Protein AF-A0A7X7LJF0-F1 (afdb_monomer_lite)

pLDDT: mean 85.36, std 15.43, range [38.62, 98.69]

Foldseek 3Di:
DVVVVVVVVVVVVVVVVVVVVVVVVVVVVVVVVVVVPPDDPPPDPDPPPPPPWDKDKDKFKFFLADPWWAFFPDDLATDIDPDPPDTWMKMKMWIWTGDDLPIAIAIEIETAHQFFDDCPPPVDPDGLLVLLLVVLCVVPVSHHSVRYHYDYPNDRGGHQADQDDFCCRSPVDHDPTCGNNNSSVSSSVRNNVTD

Radius of gyration: 30.66 Å; chains: 1; bounding box: 38×83×73 Å

Sequence (195 aa):
MFDKITNNLKVMKNYMKHLRTLFSVLLLILLFISLNNCSKKDNNVENSESEDSNFLLGWASADITPDKPVLIHGQLYARVSEGIMDPITATALAIESGMGSSSNKTIMISVDLCVIFDGKEDGAASNLRDNVRNILKESLPEIPSEHIFLNATHTHAAPLINNDINSLEAYGIDLDIMSPSECLEFVSSLITETA

Structure (mmCIF, N/CA/C/O backbone):
data_AF-A0A7X7LJF0-F1
#
_entry.id   AF-A0A7X7LJF0-F1
#
loop_
_atom_site.group_PDB
_atom_site.id
_atom_site.type_symbol
_atom_site.label_atom_id
_atom_site.label_alt_id
_atom_site.label_comp_id
_atom_site.label_asym_id
_atom_site.label_entity_id
_atom_site.label_seq_id
_atom_site.pdbx_PDB_ins_code
_atom_site.Cartn_x
_atom_site.Cartn_y
_atom_site.Cartn_z
_atom_site.occupancy
_atom_site.B_iso_or_equiv
_atom_site.auth_seq_id
_atom_site.auth_comp_id
_atom_site.auth_asym_id
_atom_site.auth_atom_id
_atom_site.pdbx_PDB_model_num
ATOM 1 N N . MET A 1 1 ? 16.141 67.998 47.824 1.00 58.75 1 MET A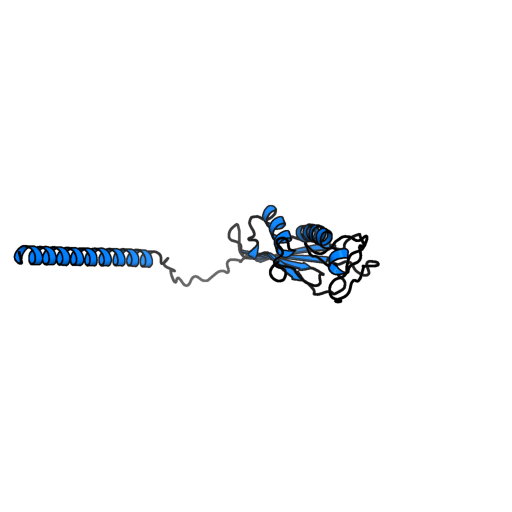 N 1
ATOM 2 C CA . MET A 1 1 ? 16.319 67.068 46.678 1.00 58.75 1 MET A CA 1
ATOM 3 C C . MET A 1 1 ? 16.423 65.612 47.141 1.00 58.75 1 MET A C 1
ATOM 5 O O . MET A 1 1 ? 15.729 64.775 46.579 1.00 58.75 1 MET A O 1
ATOM 9 N N . PHE A 1 2 ? 17.188 65.317 48.201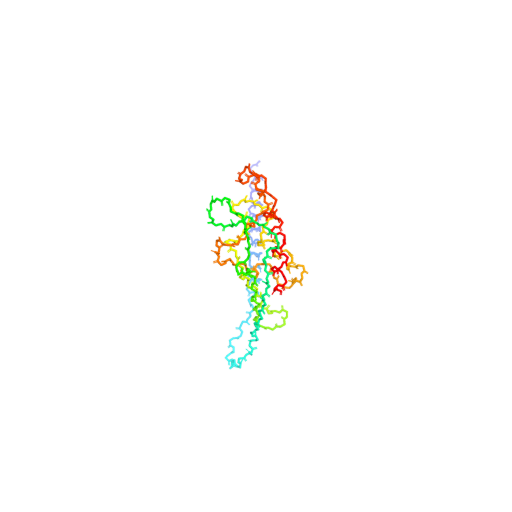 1.00 57.47 2 PHE A N 1
ATOM 10 C CA . PHE A 1 2 ? 17.341 63.967 48.768 1.00 57.47 2 PHE A CA 1
ATOM 11 C C . PHE A 1 2 ? 16.045 63.339 49.334 1.00 57.47 2 PHE A C 1
ATOM 13 O O . PHE A 1 2 ? 15.794 62.164 49.075 1.00 57.47 2 PHE A O 1
ATOM 20 N N . ASP A 1 3 ? 15.160 64.111 49.979 1.00 66.19 3 ASP A N 1
ATOM 21 C CA . ASP A 1 3 ? 13.922 63.574 50.592 1.00 66.19 3 ASP A CA 1
ATOM 22 C C . ASP A 1 3 ? 12.874 63.058 49.591 1.00 66.19 3 ASP A C 1
ATOM 24 O O . ASP A 1 3 ? 12.053 62.191 49.894 1.00 66.19 3 ASP A O 1
ATOM 28 N N . LYS A 1 4 ? 12.894 63.574 48.357 1.00 63.91 4 LYS A N 1
ATOM 29 C CA . LYS A 1 4 ? 11.972 63.134 47.299 1.00 63.91 4 LYS A CA 1
ATOM 30 C C . LYS A 1 4 ? 12.399 61.779 46.721 1.00 63.91 4 LYS A C 1
ATOM 32 O O . LYS A 1 4 ? 11.554 60.962 46.366 1.00 63.91 4 LYS A O 1
ATOM 37 N N . ILE A 1 5 ? 13.708 61.522 46.682 1.00 66.19 5 ILE A N 1
ATOM 38 C CA . ILE A 1 5 ? 14.292 60.263 46.202 1.00 66.19 5 ILE A CA 1
ATOM 39 C C . ILE A 1 5 ? 14.069 59.146 47.231 1.00 66.19 5 ILE A C 1
ATOM 41 O O . ILE A 1 5 ? 13.662 58.044 46.862 1.00 66.19 5 ILE A O 1
ATOM 45 N N . THR A 1 6 ? 14.251 59.428 48.524 1.00 68.62 6 THR A N 1
ATOM 46 C CA . THR A 1 6 ? 14.026 58.447 49.600 1.00 68.62 6 THR A CA 1
ATOM 47 C C . THR A 1 6 ? 12.557 58.039 49.726 1.00 68.62 6 THR A C 1
ATOM 49 O O . THR A 1 6 ? 12.273 56.850 49.890 1.00 68.62 6 THR A O 1
ATOM 52 N N . ASN A 1 7 ? 11.613 58.972 49.561 1.00 71.12 7 ASN A N 1
ATOM 53 C CA . ASN A 1 7 ? 10.183 58.649 49.538 1.00 71.12 7 ASN A CA 1
ATOM 54 C C . ASN A 1 7 ? 9.790 57.792 48.325 1.00 71.12 7 ASN A C 1
ATOM 56 O O . ASN A 1 7 ? 9.103 56.785 48.498 1.00 71.12 7 ASN A O 1
ATOM 60 N N . ASN A 1 8 ? 10.291 58.103 47.124 1.00 70.94 8 ASN A N 1
ATOM 61 C CA . ASN A 1 8 ? 10.035 57.287 45.931 1.00 70.94 8 ASN A CA 1
ATOM 62 C C . ASN A 1 8 ? 10.603 55.862 46.061 1.00 70.94 8 ASN A C 1
ATOM 64 O O . ASN A 1 8 ? 9.927 54.896 45.710 1.00 70.94 8 ASN A O 1
ATOM 68 N N . LEU A 1 9 ? 11.792 55.704 46.651 1.00 70.62 9 LEU A N 1
ATOM 69 C CA . LEU A 1 9 ? 12.377 54.387 46.937 1.00 70.62 9 LEU A CA 1
ATOM 70 C C . LEU A 1 9 ? 11.551 53.588 47.955 1.00 70.62 9 LEU A C 1
ATOM 72 O O . LEU A 1 9 ? 11.425 52.367 47.831 1.00 70.62 9 LEU A O 1
ATOM 76 N N . LYS A 1 10 ? 10.966 54.257 48.955 1.00 73.56 10 LYS A N 1
ATOM 77 C CA . LYS A 1 10 ? 10.109 53.618 49.963 1.00 73.56 10 LYS A CA 1
ATOM 78 C C . LYS A 1 10 ? 8.782 53.153 49.356 1.00 73.56 10 LYS A C 1
ATOM 80 O O . LYS A 1 10 ? 8.359 52.030 49.625 1.00 73.56 10 LYS A O 1
ATOM 85 N N . VAL A 1 11 ? 8.182 53.965 48.482 1.00 75.38 11 VAL A N 1
ATOM 86 C CA . VAL A 1 11 ? 6.965 53.617 47.729 1.00 75.38 11 VAL A CA 1
ATOM 87 C C . VAL A 1 11 ? 7.227 52.454 46.768 1.00 75.38 11 VAL A C 1
ATOM 89 O O . VAL A 1 11 ? 6.476 51.481 46.785 1.00 75.38 11 VAL A O 1
ATOM 92 N N . MET A 1 12 ? 8.332 52.478 46.012 1.00 74.00 12 MET A N 1
ATOM 93 C CA . MET A 1 12 ? 8.711 51.371 45.122 1.00 74.00 12 MET A CA 1
ATOM 94 C C . MET A 1 12 ? 8.969 50.069 45.887 1.00 74.00 12 MET A C 1
ATOM 96 O O . MET A 1 12 ? 8.512 49.010 45.462 1.00 74.00 12 MET A O 1
ATOM 100 N N . LYS A 1 13 ? 9.644 50.122 47.045 1.00 75.88 13 LYS A N 1
ATOM 101 C CA . LYS A 1 13 ? 9.830 48.938 47.903 1.00 75.88 13 LYS A CA 1
ATOM 102 C C . LYS A 1 13 ? 8.502 48.379 48.411 1.00 75.88 13 LYS A C 1
ATOM 104 O O . LYS A 1 13 ? 8.345 47.160 48.446 1.00 75.88 13 LYS A O 1
ATOM 109 N N . ASN A 1 14 ? 7.546 49.239 48.765 1.00 78.25 14 ASN A N 1
ATOM 110 C CA . ASN A 1 14 ? 6.215 48.796 49.178 1.00 78.25 14 ASN A CA 1
ATOM 111 C C . ASN A 1 14 ? 5.441 48.170 48.009 1.00 78.25 14 ASN A C 1
ATOM 113 O O . ASN A 1 14 ? 4.850 47.106 48.177 1.00 78.25 14 ASN A O 1
ATOM 117 N N . TYR A 1 15 ? 5.515 48.765 46.815 1.00 78.06 15 TYR A N 1
ATOM 118 C CA . TYR A 1 15 ? 4.903 48.215 45.604 1.00 78.06 15 TYR A CA 1
ATOM 119 C C . TYR A 1 15 ? 5.480 46.838 45.250 1.00 78.06 15 TYR A C 1
ATOM 121 O O . TYR A 1 15 ? 4.727 45.890 45.052 1.00 78.06 15 TYR A O 1
ATOM 129 N N . MET A 1 16 ? 6.807 46.678 45.282 1.00 78.75 16 MET A N 1
ATOM 130 C CA . MET A 1 16 ? 7.459 45.383 45.045 1.00 78.75 16 MET A CA 1
ATOM 131 C C . MET A 1 16 ? 7.108 44.341 46.116 1.00 78.75 16 MET A C 1
ATOM 133 O O . MET A 1 16 ? 6.977 43.159 45.802 1.00 78.75 16 MET A O 1
ATOM 137 N N . LYS A 1 17 ? 6.908 44.756 47.376 1.00 78.69 17 LYS A N 1
ATOM 138 C CA . LYS A 1 17 ? 6.446 43.861 48.447 1.00 78.69 17 LYS A CA 1
ATOM 139 C C . LYS A 1 17 ? 5.016 43.377 48.188 1.00 78.69 17 LYS A C 1
ATOM 141 O O . LYS A 1 17 ? 4.778 42.177 48.303 1.00 78.69 17 LYS A O 1
ATOM 146 N N . HIS A 1 18 ? 4.115 44.279 47.791 1.00 80.06 18 HIS A N 1
ATOM 147 C CA . HIS A 1 18 ? 2.735 43.944 47.431 1.00 80.06 18 HIS A CA 1
ATOM 148 C C . HIS A 1 18 ? 2.654 43.070 46.173 1.00 80.06 18 HIS A C 1
ATOM 150 O O . HIS A 1 18 ? 1.903 42.096 46.158 1.00 80.06 18 HIS A O 1
ATOM 156 N N . LEU A 1 19 ? 3.479 43.352 45.162 1.00 82.56 19 LEU A N 1
ATOM 157 C CA . LEU A 1 19 ? 3.570 42.560 43.937 1.00 82.56 19 LEU A CA 1
ATOM 158 C C . LEU A 1 19 ? 4.080 41.141 44.222 1.00 82.56 19 LEU A C 1
ATOM 160 O O . LEU A 1 19 ? 3.522 40.172 43.714 1.00 82.56 19 LEU A O 1
ATOM 164 N N . ARG A 1 20 ? 5.077 41.001 45.107 1.00 81.94 20 ARG A N 1
ATOM 165 C CA . ARG A 1 20 ? 5.577 39.690 45.539 1.00 81.94 20 ARG A CA 1
ATOM 166 C C . ARG A 1 20 ? 4.521 38.905 46.316 1.00 81.94 20 ARG A C 1
ATOM 168 O O . ARG A 1 20 ? 4.366 37.717 46.064 1.00 81.94 20 ARG A O 1
ATOM 175 N N . THR A 1 21 ? 3.768 39.549 47.213 1.00 82.88 21 THR A N 1
ATOM 176 C CA . THR A 1 21 ? 2.658 38.879 47.913 1.00 82.88 21 THR A CA 1
ATOM 177 C C . THR A 1 21 ? 1.527 38.482 46.967 1.00 82.88 21 THR A C 1
ATOM 179 O O . THR A 1 21 ? 0.996 37.387 47.113 1.00 82.88 21 THR A O 1
ATOM 182 N N . LEU A 1 22 ? 1.199 39.310 45.968 1.00 85.50 22 LEU A N 1
ATOM 183 C CA . LEU A 1 22 ? 0.176 38.993 44.969 1.00 85.50 22 LEU A CA 1
ATOM 184 C C . LEU A 1 22 ? 0.592 37.784 44.117 1.00 85.50 22 LEU A C 1
ATOM 186 O O . LEU A 1 22 ? -0.200 36.868 43.917 1.00 85.50 22 LEU A O 1
ATOM 190 N N . PHE A 1 23 ? 1.857 37.745 43.690 1.00 86.00 23 PHE A N 1
ATOM 191 C CA . PHE A 1 23 ? 2.414 36.622 42.938 1.00 86.00 23 PHE A CA 1
ATOM 192 C C . PHE A 1 23 ? 2.443 35.329 43.767 1.00 86.00 23 PHE A C 1
ATOM 194 O O . PHE A 1 23 ? 2.062 34.274 43.269 1.00 86.00 23 PHE A O 1
ATOM 201 N N . SER A 1 24 ? 2.819 35.401 45.051 1.00 83.00 24 SER A N 1
ATOM 202 C CA . SER A 1 24 ? 2.789 34.238 45.950 1.00 83.00 24 SER A CA 1
ATOM 203 C C . SER A 1 24 ? 1.374 33.696 46.180 1.00 83.00 24 SER A C 1
ATOM 205 O O . SER A 1 24 ? 1.199 32.482 46.224 1.00 83.00 24 SER A O 1
ATOM 207 N N . VAL A 1 25 ? 0.362 34.565 46.291 1.00 89.56 25 VAL A N 1
ATOM 208 C CA . VAL A 1 25 ? -1.044 34.141 46.423 1.00 89.56 25 VAL A CA 1
ATOM 209 C C . VAL A 1 25 ? -1.546 33.498 45.129 1.00 89.56 25 VAL A C 1
ATOM 211 O O . VAL A 1 25 ? -2.182 32.449 45.186 1.00 89.56 25 VAL A O 1
ATOM 214 N N . LEU A 1 26 ? -1.208 34.060 43.965 1.00 88.31 26 LEU A N 1
ATOM 215 C CA . LEU A 1 26 ? -1.580 33.488 42.669 1.00 88.31 26 LEU A CA 1
ATOM 216 C C . LEU A 1 26 ? -0.944 32.105 42.448 1.00 88.31 26 LEU A C 1
ATOM 218 O O . LEU A 1 26 ? -1.617 31.185 41.987 1.00 88.31 26 LEU A O 1
ATOM 222 N N . LEU A 1 27 ? 0.324 31.937 42.839 1.00 87.00 27 LEU A N 1
ATOM 223 C CA . LEU A 1 27 ? 1.026 30.654 42.767 1.00 87.00 27 LEU A CA 1
ATOM 224 C C . LEU A 1 27 ? 0.384 29.598 43.682 1.00 87.00 27 LEU A C 1
ATOM 226 O O . LEU A 1 27 ? 0.236 28.450 43.275 1.00 87.00 27 LEU A O 1
ATOM 230 N N . LEU A 1 28 ? -0.042 29.991 44.890 1.00 85.69 28 LEU A N 1
ATOM 231 C CA . LEU A 1 28 ? -0.772 29.121 45.818 1.00 85.69 28 LEU A CA 1
ATOM 232 C C . LEU A 1 28 ? -2.140 28.700 45.264 1.00 85.69 28 LEU A C 1
ATOM 234 O O . LEU A 1 28 ? -2.503 27.535 45.387 1.00 85.69 28 LEU A O 1
ATOM 238 N N . ILE A 1 29 ? -2.873 29.612 44.618 1.00 86.31 29 ILE A N 1
ATOM 239 C CA . ILE A 1 29 ? -4.164 29.305 43.981 1.00 86.31 29 ILE A CA 1
ATOM 240 C C . ILE A 1 29 ? -3.977 28.308 42.827 1.00 86.31 29 ILE A C 1
ATOM 242 O O . ILE A 1 29 ? -4.720 27.334 42.743 1.00 86.31 29 ILE A O 1
ATOM 246 N N . LEU A 1 30 ? -2.955 28.494 41.984 1.00 81.44 30 LEU A N 1
ATOM 247 C CA . LEU A 1 30 ? -2.631 27.558 40.899 1.00 81.44 30 LEU A CA 1
ATOM 248 C C . LEU A 1 30 ? -2.227 26.172 41.429 1.00 81.44 30 LEU A C 1
ATOM 250 O O . LEU A 1 30 ? -2.670 25.160 40.891 1.00 81.44 30 LEU A O 1
ATOM 254 N N . LEU A 1 31 ? -1.461 26.113 42.523 1.00 78.88 31 LEU A N 1
ATOM 255 C CA . LEU A 1 31 ? -1.122 24.860 43.211 1.00 78.88 31 LEU A CA 1
ATOM 256 C C . LEU A 1 31 ? -2.365 24.146 43.763 1.00 78.88 31 LEU A C 1
ATOM 258 O O . LEU A 1 31 ? -2.479 22.929 43.636 1.00 78.88 31 LEU A O 1
ATOM 262 N N . PHE A 1 32 ? -3.321 24.894 44.319 1.00 75.44 32 PHE A N 1
ATOM 263 C CA . PHE A 1 32 ? -4.598 24.344 44.781 1.00 75.44 32 PHE A CA 1
ATOM 264 C C . PHE A 1 32 ? -5.464 23.806 43.634 1.00 75.44 32 PHE A C 1
ATOM 266 O O . PHE A 1 32 ? -6.116 22.777 43.800 1.00 75.44 32 PHE A O 1
ATOM 273 N N . ILE A 1 33 ? -5.462 24.453 42.464 1.00 74.50 33 ILE A N 1
ATOM 274 C CA . ILE A 1 33 ? -6.180 23.959 41.277 1.00 74.50 33 ILE A CA 1
ATOM 275 C C . ILE A 1 33 ? -5.546 22.652 40.773 1.00 74.50 33 ILE A C 1
ATOM 277 O O . ILE A 1 33 ? -6.269 21.693 40.510 1.00 74.50 33 ILE A O 1
ATOM 281 N N . SER A 1 34 ? -4.212 22.562 40.729 1.00 65.06 34 SER A N 1
ATOM 282 C CA . SER A 1 34 ? -3.508 21.333 40.328 1.00 65.06 34 SER A CA 1
ATOM 283 C C . SER A 1 34 ? -3.716 20.164 41.297 1.00 65.06 34 SER A C 1
ATOM 285 O O . SER A 1 34 ? -3.752 19.017 40.863 1.00 65.06 34 SER A O 1
ATOM 287 N N . LEU A 1 35 ? -3.891 20.429 42.597 1.00 64.12 35 LEU A N 1
ATOM 288 C CA . LEU A 1 35 ? -4.177 19.387 43.592 1.00 64.12 35 LEU A CA 1
ATOM 289 C C . LEU A 1 35 ? -5.636 18.902 43.548 1.00 64.12 35 LEU A C 1
ATOM 291 O O . LEU A 1 35 ? -5.896 17.742 43.856 1.00 64.12 35 LEU A O 1
ATOM 295 N N . ASN A 1 36 ? -6.576 19.751 43.122 1.00 55.97 36 ASN A N 1
ATOM 296 C CA . ASN A 1 36 ? -7.992 19.387 42.990 1.00 55.97 36 ASN A CA 1
ATOM 297 C C . ASN A 1 36 ? -8.337 18.703 41.653 1.00 55.97 36 ASN A C 1
ATOM 299 O O . ASN A 1 36 ? -9.432 18.165 41.527 1.00 55.97 36 ASN A O 1
ATOM 303 N N . ASN A 1 37 ? -7.414 18.669 40.682 1.00 51.59 37 ASN A N 1
ATOM 304 C CA . ASN A 1 37 ? -7.563 17.901 39.436 1.00 51.59 37 ASN A CA 1
ATOM 305 C C . ASN A 1 37 ? -7.041 16.455 39.542 1.00 51.59 37 ASN A C 1
ATOM 307 O O . ASN A 1 37 ? -6.942 15.739 38.546 1.00 51.59 37 ASN A O 1
ATOM 311 N N . CYS A 1 38 ? -6.719 16.008 40.756 1.00 42.41 38 CYS A N 1
ATOM 312 C CA . CYS A 1 38 ? -6.419 14.615 41.034 1.00 42.41 38 CYS A CA 1
ATOM 313 C C . CYS A 1 38 ? -7.739 13.896 41.331 1.00 42.41 38 CYS A C 1
ATOM 315 O O . CYS A 1 38 ? -8.258 13.954 42.447 1.00 42.41 38 CYS A O 1
ATOM 317 N N . SER A 1 39 ? -8.308 13.256 40.306 1.00 48.53 39 SER A N 1
ATOM 318 C CA . SER A 1 39 ? -9.433 12.343 40.489 1.00 48.53 39 SER A CA 1
ATOM 319 C C . SER A 1 39 ? -9.041 11.291 41.524 1.00 48.53 39 SER A C 1
ATOM 321 O O . SER A 1 39 ? -8.028 10.599 41.394 1.00 48.53 39 SER A O 1
ATOM 323 N N . LYS A 1 40 ? -9.820 11.231 42.598 1.00 40.28 40 LYS A N 1
ATOM 324 C CA . LYS A 1 40 ? -9.657 10.293 43.699 1.00 40.28 40 LYS A CA 1
ATOM 325 C C . LYS A 1 40 ? -9.886 8.889 43.136 1.00 40.28 40 LYS A C 1
ATOM 327 O O . LYS A 1 40 ? -11.015 8.522 42.832 1.00 40.28 40 LYS A O 1
ATOM 332 N N . LYS A 1 41 ? -8.815 8.116 42.946 1.00 43.34 41 LYS A N 1
ATOM 333 C CA . LYS A 1 41 ? -8.933 6.680 42.685 1.00 43.34 41 LYS A CA 1
ATOM 334 C C . LYS A 1 41 ? -9.224 6.029 44.034 1.00 43.34 41 LYS A C 1
ATOM 336 O O . LYS A 1 41 ? -8.312 5.834 44.837 1.00 43.34 41 LYS A O 1
ATOM 341 N N . ASP A 1 42 ? -10.503 5.815 44.326 1.00 41.28 42 ASP A N 1
ATOM 342 C CA . ASP A 1 42 ? -10.916 5.057 45.501 1.00 41.28 42 ASP A CA 1
ATOM 343 C C . ASP A 1 42 ? -10.373 3.629 45.352 1.00 41.28 42 ASP A C 1
ATOM 345 O O . ASP A 1 42 ? -10.729 2.892 44.435 1.00 41.28 42 ASP A O 1
ATOM 349 N N . ASN A 1 43 ? -9.449 3.256 46.239 1.00 46.31 43 ASN A N 1
ATOM 350 C CA . ASN A 1 43 ? -8.952 1.891 46.363 1.00 46.31 43 ASN A CA 1
ATOM 351 C C . ASN A 1 43 ? -10.002 1.059 47.106 1.00 46.31 43 ASN A C 1
ATOM 353 O O . ASN A 1 43 ? -9.824 0.743 48.283 1.00 46.31 43 ASN A O 1
ATOM 357 N N . ASN A 1 44 ? -11.095 0.723 46.428 1.00 39.16 44 ASN A N 1
ATOM 358 C CA . ASN A 1 44 ? -11.926 -0.394 46.841 1.00 39.16 44 ASN A CA 1
ATOM 359 C C . ASN A 1 44 ? -11.420 -1.641 46.123 1.00 39.16 44 ASN A C 1
ATOM 361 O O . ASN A 1 44 ? -11.342 -1.691 44.898 1.00 39.16 44 ASN A O 1
ATOM 365 N N . VAL A 1 45 ? -11.035 -2.636 46.921 1.00 51.22 45 VAL A N 1
ATOM 366 C CA . VAL A 1 45 ? -10.842 -4.014 46.472 1.00 51.22 45 VAL A CA 1
ATOM 367 C C . VAL A 1 45 ? -12.226 -4.539 46.101 1.00 51.22 45 VAL A C 1
ATOM 369 O O . VAL A 1 45 ? -12.912 -5.156 46.910 1.00 51.22 45 VAL A O 1
ATOM 372 N N . GLU A 1 46 ? -12.669 -4.210 44.897 1.00 38.62 46 GLU A N 1
ATOM 373 C CA . GLU A 1 46 ? -13.754 -4.910 44.233 1.00 38.62 46 GLU A CA 1
ATOM 374 C C . GLU A 1 46 ? -13.128 -6.104 43.518 1.00 38.62 46 GLU A C 1
ATOM 376 O O . GLU A 1 46 ? -12.128 -5.975 42.808 1.00 38.62 46 GLU A O 1
ATOM 381 N N . ASN A 1 47 ? -13.684 -7.291 43.767 1.00 41.38 47 ASN A N 1
ATOM 382 C CA . ASN A 1 47 ? -13.483 -8.434 42.891 1.00 41.38 47 ASN A CA 1
ATOM 383 C C . ASN A 1 47 ? -13.788 -7.949 41.474 1.00 41.38 47 ASN A C 1
ATOM 385 O O . ASN A 1 47 ? -14.950 -7.700 41.161 1.00 41.38 47 ASN A O 1
ATOM 389 N N . SER A 1 48 ? -12.755 -7.784 40.648 1.00 41.12 48 SER A N 1
ATOM 390 C CA . SER A 1 48 ? -12.950 -7.591 39.219 1.00 41.12 48 SER A CA 1
ATOM 391 C C . SER A 1 48 ? -13.479 -8.912 38.685 1.00 41.12 48 SER A C 1
ATOM 393 O O . SER A 1 48 ? -12.730 -9.821 38.333 1.00 41.12 48 SER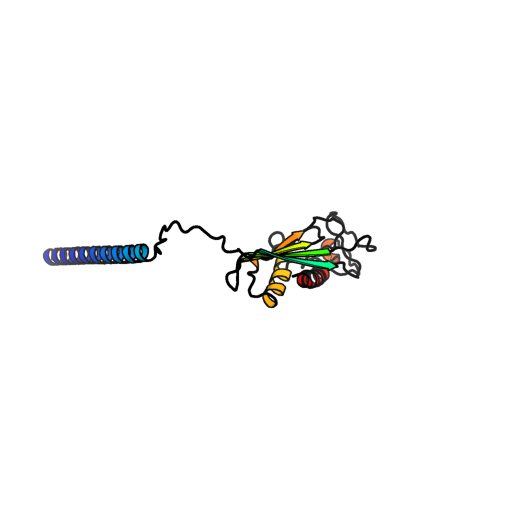 A O 1
ATOM 395 N N . GLU A 1 49 ? -14.805 -9.032 38.659 1.00 46.84 49 GLU A N 1
ATOM 396 C CA . GLU A 1 49 ? -15.441 -9.643 37.504 1.00 46.84 49 GLU A CA 1
ATOM 397 C C . GLU A 1 49 ? -14.738 -9.026 36.297 1.00 46.84 49 GLU A C 1
ATOM 399 O O . GLU A 1 49 ? -14.668 -7.801 36.171 1.00 46.84 49 GLU A O 1
ATOM 404 N N . SER A 1 50 ? -14.064 -9.861 35.513 1.00 47.50 50 SER A N 1
ATOM 405 C CA . SER A 1 50 ? -13.469 -9.427 34.264 1.00 47.50 50 SER A CA 1
ATOM 406 C C . SER A 1 50 ? -14.582 -8.753 33.476 1.00 47.50 50 SER A C 1
ATOM 408 O O . SER A 1 50 ? -15.483 -9.446 33.004 1.00 47.50 50 SER A O 1
ATOM 410 N N . GLU A 1 51 ? -14.557 -7.420 33.367 1.00 56.78 51 GLU A N 1
ATOM 411 C CA . GLU A 1 51 ? -15.207 -6.768 32.240 1.00 56.78 51 GLU A CA 1
ATOM 412 C C . GLU A 1 51 ? -14.687 -7.535 31.030 1.00 56.78 51 GLU A C 1
ATOM 414 O O . GLU A 1 51 ? -13.475 -7.553 30.800 1.00 56.78 51 GLU A O 1
ATOM 419 N N . ASP A 1 52 ? -15.569 -8.277 30.357 1.00 59.53 52 ASP A N 1
ATOM 420 C CA . ASP A 1 52 ? -15.258 -8.965 29.112 1.00 59.53 52 ASP A CA 1
ATOM 421 C C . ASP A 1 52 ? -14.792 -7.878 28.143 1.00 59.53 52 ASP A C 1
ATOM 423 O O . ASP A 1 52 ? -15.585 -7.198 27.489 1.00 59.53 52 ASP A O 1
ATOM 427 N N . SER A 1 53 ? -13.484 -7.618 28.132 1.00 68.19 53 SER A N 1
ATOM 428 C CA . SER A 1 53 ? -12.894 -6.635 27.251 1.00 68.19 53 SER A CA 1
ATOM 429 C C . SER A 1 53 ? -13.026 -7.224 25.860 1.00 68.19 53 SER A C 1
ATOM 431 O O . SER A 1 53 ? -12.275 -8.134 25.498 1.00 68.19 53 SER A O 1
ATOM 433 N N . ASN A 1 54 ? -14.015 -6.753 25.106 1.00 86.81 54 ASN A N 1
ATOM 434 C CA . ASN A 1 54 ? -14.201 -7.195 23.736 1.00 86.81 54 ASN A CA 1
ATOM 435 C C . ASN A 1 54 ? -12.892 -6.983 22.970 1.00 86.81 54 ASN A C 1
ATOM 437 O O . ASN A 1 54 ? -12.331 -5.885 22.941 1.00 86.81 54 ASN A O 1
ATOM 441 N N . PHE A 1 55 ? -12.396 -8.073 22.396 1.00 94.62 55 PHE A N 1
ATOM 442 C CA . PHE A 1 55 ? -11.238 -8.083 21.524 1.00 94.62 55 PHE A CA 1
ATOM 443 C C . PHE A 1 55 ? -11.682 -8.677 20.196 1.00 94.62 55 PHE A C 1
ATOM 445 O O . PHE A 1 55 ? -11.990 -9.868 20.111 1.00 94.62 55 PHE A O 1
ATOM 452 N N . LEU A 1 56 ? -11.788 -7.824 19.183 1.00 96.06 56 LEU A N 1
ATOM 453 C CA . LEU A 1 56 ? -12.272 -8.193 17.861 1.00 96.06 56 LEU A CA 1
ATOM 454 C C . LEU A 1 56 ? -11.113 -8.175 16.872 1.00 96.06 56 LEU A C 1
ATOM 456 O O . LEU A 1 56 ? -10.239 -7.307 16.920 1.00 96.06 56 LEU A O 1
ATOM 460 N N . LEU A 1 57 ? -11.134 -9.152 15.972 1.00 97.19 57 LEU A N 1
ATOM 461 C CA . LEU A 1 57 ? -10.176 -9.302 14.890 1.00 97.19 57 LEU A CA 1
ATOM 462 C C . LEU A 1 57 ? -10.943 -9.506 13.588 1.00 97.19 57 LEU A C 1
ATOM 464 O O . LEU A 1 57 ? -11.877 -10.308 13.535 1.00 97.19 57 LEU A O 1
ATOM 468 N N . GLY A 1 58 ? -10.515 -8.817 12.541 1.00 97.75 58 GLY A N 1
ATOM 469 C CA . GLY A 1 58 ? -10.974 -9.031 11.175 1.00 97.75 58 GLY A CA 1
ATOM 470 C C . GLY A 1 58 ? -9.788 -8.962 10.230 1.00 97.75 58 GLY A C 1
ATOM 471 O O . GLY A 1 58 ? -8.833 -8.236 10.492 1.00 97.75 58 GLY A O 1
ATOM 472 N N . TRP A 1 59 ? -9.821 -9.727 9.147 1.00 98.44 59 TRP A N 1
ATOM 473 C CA . TRP A 1 59 ? -8.805 -9.627 8.109 1.00 98.44 59 TRP A CA 1
ATOM 474 C C . TRP A 1 59 ? -9.430 -9.760 6.730 1.00 98.44 59 TRP A C 1
ATOM 476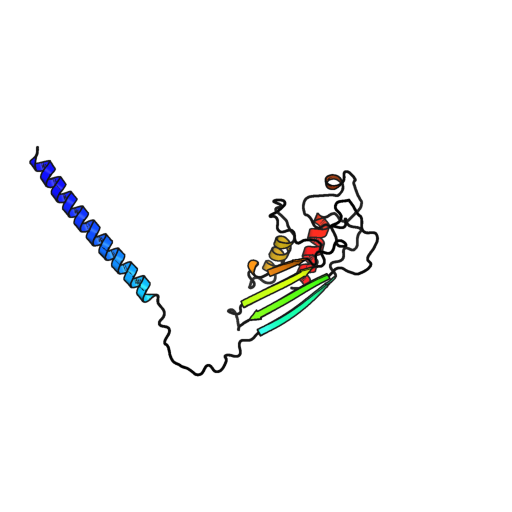 O O . TRP A 1 59 ? -10.442 -10.443 6.554 1.00 98.44 59 TRP A O 1
ATOM 486 N N . ALA A 1 60 ? -8.793 -9.124 5.759 1.00 98.38 60 ALA A N 1
ATOM 487 C CA . ALA A 1 60 ? -9.126 -9.237 4.352 1.00 98.38 60 ALA A CA 1
ATOM 488 C C . ALA A 1 60 ? -7.851 -9.117 3.518 1.00 98.38 60 ALA A C 1
ATOM 490 O O . ALA A 1 60 ? -6.842 -8.568 3.969 1.00 98.38 60 ALA A O 1
ATOM 491 N N . SER A 1 61 ? -7.907 -9.643 2.299 1.00 98.19 61 SER A N 1
ATOM 492 C CA . SER A 1 61 ? -6.799 -9.587 1.353 1.00 98.19 61 SER A CA 1
ATOM 493 C C . SER A 1 61 ? -7.302 -9.196 -0.031 1.00 98.19 61 SER A C 1
ATOM 495 O O . SER A 1 61 ? -8.409 -9.578 -0.411 1.00 98.19 61 SER A O 1
ATOM 497 N N . ALA A 1 62 ? -6.469 -8.482 -0.782 1.00 98.06 62 ALA A N 1
ATOM 498 C CA . ALA A 1 62 ? -6.705 -8.114 -2.173 1.00 98.06 62 ALA A CA 1
ATOM 499 C C . ALA A 1 62 ? -5.486 -8.469 -3.030 1.00 98.06 62 ALA A C 1
ATOM 501 O O . ALA A 1 62 ? -4.345 -8.411 -2.564 1.00 98.06 62 ALA A O 1
ATOM 502 N N . ASP A 1 63 ? -5.747 -8.829 -4.283 1.00 98.19 63 ASP A N 1
ATOM 503 C CA . ASP A 1 63 ? -4.726 -8.898 -5.324 1.00 98.19 63 ASP A CA 1
ATOM 504 C C . ASP A 1 63 ? -4.362 -7.466 -5.731 1.00 98.19 63 ASP A C 1
ATOM 506 O O . ASP A 1 63 ? -5.240 -6.684 -6.091 1.00 98.19 63 ASP A O 1
ATOM 510 N N . ILE A 1 64 ? -3.079 -7.118 -5.635 1.00 98.06 64 ILE A N 1
ATOM 511 C CA . ILE A 1 64 ? -2.549 -5.793 -5.983 1.00 98.06 64 ILE A CA 1
ATOM 512 C C . ILE A 1 64 ? -1.634 -5.850 -7.215 1.00 98.06 64 ILE A C 1
ATOM 514 O O . ILE A 1 64 ? -0.840 -4.936 -7.445 1.00 98.06 64 ILE A O 1
ATOM 518 N N . THR A 1 65 ? -1.705 -6.932 -7.995 1.00 97.88 65 THR A N 1
ATOM 519 C CA . THR A 1 65 ? -0.845 -7.164 -9.159 1.00 97.88 65 THR A CA 1
ATOM 520 C C . THR A 1 65 ? -1.233 -6.246 -10.320 1.00 97.88 65 THR A C 1
ATOM 522 O O . THR A 1 65 ? -2.370 -6.314 -10.791 1.00 97.88 65 THR A O 1
ATOM 525 N N . PRO A 1 66 ? -0.314 -5.407 -10.837 1.00 96.38 66 PRO A N 1
ATOM 526 C CA . PRO A 1 66 ? -0.589 -4.609 -12.027 1.00 96.38 66 PRO A CA 1
ATOM 527 C C . PRO A 1 66 ? -0.861 -5.476 -13.259 1.00 96.38 66 PRO A C 1
ATOM 529 O O . PRO A 1 66 ? -0.225 -6.510 -13.469 1.00 96.38 66 PRO A O 1
ATOM 532 N N . ASP A 1 67 ? -1.772 -5.014 -14.111 1.00 93.75 67 ASP A N 1
ATOM 533 C CA . ASP A 1 67 ? -2.194 -5.689 -15.344 1.00 93.75 67 ASP A CA 1
ATOM 534 C C . ASP A 1 67 ? -1.341 -5.322 -16.575 1.00 93.75 67 ASP A C 1
ATOM 536 O O . ASP A 1 67 ? -1.538 -5.860 -17.668 1.00 93.75 67 ASP A O 1
ATOM 540 N N . LYS A 1 68 ? -0.367 -4.424 -16.398 1.00 95.06 68 LYS A N 1
ATOM 541 C CA . LYS A 1 68 ? 0.588 -3.977 -17.418 1.00 95.06 68 LYS A CA 1
ATOM 542 C C . LYS A 1 68 ? 2.026 -4.298 -17.003 1.00 95.06 68 LYS A C 1
ATOM 544 O O . LYS A 1 68 ? 2.300 -4.460 -15.812 1.00 95.06 68 LYS A O 1
ATOM 549 N N . PRO A 1 69 ? 2.973 -4.342 -17.958 1.00 95.94 69 PRO A N 1
ATOM 550 C CA . PRO A 1 69 ? 4.391 -4.385 -17.634 1.00 95.94 69 PRO A CA 1
ATOM 551 C C . PRO A 1 69 ? 4.793 -3.225 -16.713 1.00 95.94 69 PRO A C 1
ATOM 553 O O . PRO A 1 69 ? 4.318 -2.103 -16.884 1.00 95.94 69 PRO A O 1
ATOM 556 N N . VAL A 1 70 ? 5.678 -3.497 -15.757 1.00 95.50 70 VAL A N 1
ATOM 557 C CA . VAL A 1 70 ? 6.182 -2.543 -14.755 1.00 95.50 70 VAL A CA 1
ATOM 558 C C . VAL A 1 70 ? 7.686 -2.699 -14.588 1.00 95.50 70 VAL A C 1
ATOM 560 O O . VAL A 1 70 ? 8.251 -3.746 -14.906 1.00 95.50 70 VAL A O 1
ATOM 563 N N . LEU A 1 71 ? 8.343 -1.689 -14.023 1.00 94.38 71 LEU A N 1
ATOM 564 C CA . LEU A 1 71 ? 9.688 -1.865 -13.476 1.00 94.38 71 LEU A CA 1
ATOM 565 C C . LEU A 1 71 ? 9.620 -2.702 -12.199 1.00 94.38 71 LEU A C 1
ATOM 567 O O . LEU A 1 71 ? 8.785 -2.441 -11.344 1.00 94.38 71 LEU A O 1
ATOM 571 N N . ILE A 1 72 ? 10.510 -3.677 -12.049 1.00 94.75 72 ILE A N 1
ATOM 572 C CA . ILE A 1 72 ? 10.643 -4.495 -10.841 1.00 94.75 72 ILE A CA 1
ATOM 573 C C . ILE A 1 72 ? 11.643 -3.836 -9.887 1.00 94.75 72 ILE A C 1
ATOM 575 O O . ILE A 1 72 ? 12.745 -3.452 -10.289 1.00 94.75 72 ILE A O 1
ATOM 579 N N . HIS A 1 73 ? 11.285 -3.740 -8.607 1.00 92.56 73 HIS A N 1
ATOM 580 C CA . HIS A 1 73 ? 12.121 -3.117 -7.585 1.00 92.56 73 HIS A CA 1
ATOM 581 C C . HIS A 1 73 ? 12.998 -4.134 -6.835 1.00 92.56 73 HIS A C 1
ATOM 583 O O . HIS A 1 73 ? 12.585 -5.260 -6.579 1.00 92.56 73 HIS A O 1
ATOM 589 N N . GLY A 1 74 ? 14.210 -3.718 -6.446 1.00 88.44 74 GLY A N 1
ATOM 590 C CA . GLY A 1 74 ? 15.111 -4.474 -5.565 1.00 88.44 74 GLY A CA 1
ATOM 591 C C . GLY A 1 74 ? 16.417 -4.955 -6.210 1.00 88.44 74 GLY A C 1
ATOM 592 O O . GLY A 1 74 ? 17.315 -5.409 -5.506 1.00 88.44 74 GLY A O 1
ATOM 593 N N . GLN A 1 75 ? 16.584 -4.852 -7.533 1.00 82.44 75 GLN A N 1
ATOM 594 C CA . GLN A 1 75 ? 17.753 -5.427 -8.224 1.00 82.44 75 GLN A CA 1
ATOM 595 C C . GLN A 1 75 ? 18.790 -4.415 -8.745 1.00 82.44 75 GLN A C 1
ATOM 597 O O . GLN A 1 75 ? 19.716 -4.819 -9.435 1.00 82.44 75 GLN A O 1
ATOM 602 N N . LEU A 1 76 ? 18.712 -3.131 -8.372 1.00 81.38 76 LEU A N 1
ATOM 603 C CA . LEU A 1 76 ? 19.672 -2.055 -8.719 1.00 81.38 76 LEU A CA 1
ATOM 604 C C . LEU A 1 76 ? 19.888 -1.772 -10.226 1.00 81.38 76 LEU A C 1
ATOM 606 O O . LEU A 1 76 ? 20.639 -0.862 -10.566 1.00 81.38 76 LEU A O 1
ATOM 610 N N . TYR A 1 77 ? 19.227 -2.496 -11.131 1.00 85.81 77 TYR A N 1
ATOM 611 C CA . TYR A 1 77 ? 19.180 -2.229 -12.571 1.00 85.81 77 TYR A CA 1
ATOM 612 C C . TYR A 1 77 ? 17.734 -2.284 -13.079 1.00 85.81 77 TYR A C 1
ATOM 614 O O . TYR A 1 77 ? 16.867 -2.873 -12.431 1.00 85.81 77 TYR A O 1
ATOM 622 N N . ALA A 1 78 ? 17.477 -1.671 -14.238 1.00 87.50 78 ALA A N 1
ATOM 623 C CA . ALA A 1 78 ? 16.161 -1.692 -14.870 1.00 87.50 78 ALA A CA 1
ATOM 624 C C . ALA A 1 78 ? 15.767 -3.121 -15.251 1.00 87.50 78 ALA A C 1
ATOM 626 O O . ALA A 1 78 ? 16.457 -3.775 -16.036 1.00 87.50 78 ALA A O 1
ATOM 627 N N . ARG A 1 79 ? 14.634 -3.589 -14.736 1.00 91.81 79 ARG A N 1
ATOM 628 C CA . ARG A 1 79 ? 14.050 -4.873 -15.115 1.00 91.81 79 ARG A CA 1
ATOM 629 C C . ARG A 1 79 ? 12.562 -4.683 -15.325 1.00 91.81 79 ARG A C 1
ATOM 631 O O . ARG A 1 79 ? 11.876 -4.251 -14.409 1.00 91.81 79 ARG A O 1
ATOM 638 N N . VAL A 1 80 ? 12.083 -5.004 -16.519 1.00 94.56 80 VAL A N 1
ATOM 639 C CA . VAL A 1 80 ? 10.657 -4.952 -16.845 1.00 94.56 80 VAL A CA 1
ATOM 640 C C . VAL A 1 80 ? 10.030 -6.309 -16.530 1.00 94.56 80 VAL A C 1
ATOM 642 O O . VAL A 1 80 ? 10.666 -7.346 -16.737 1.00 94.56 80 VAL A O 1
ATOM 645 N N . SER A 1 81 ? 8.816 -6.319 -15.988 1.00 96.12 81 SER A N 1
ATOM 646 C CA . SER A 1 81 ? 8.059 -7.552 -15.787 1.00 96.12 81 SER A CA 1
ATOM 647 C C . SER A 1 81 ? 7.642 -8.166 -17.128 1.00 96.12 81 SER A C 1
ATOM 649 O O . SER A 1 81 ? 7.189 -7.480 -18.040 1.00 96.12 81 SER A O 1
ATOM 651 N N . GLU A 1 82 ? 7.798 -9.484 -17.244 1.00 95.75 82 GLU A N 1
ATOM 652 C CA . GLU A 1 82 ? 7.462 -10.249 -18.460 1.00 95.75 82 GLU A CA 1
ATOM 653 C C . GLU A 1 82 ? 6.195 -11.104 -18.283 1.00 95.75 82 GLU A C 1
ATOM 655 O O . GLU A 1 82 ? 5.726 -11.745 -19.220 1.00 95.75 82 GLU A O 1
ATOM 660 N N . GLY A 1 83 ? 5.640 -11.131 -17.070 1.00 94.94 83 GLY A N 1
ATOM 661 C CA . GLY A 1 83 ? 4.465 -11.911 -16.710 1.00 94.94 83 GLY A CA 1
ATOM 662 C C . GLY A 1 83 ? 4.320 -12.060 -15.199 1.00 94.94 83 GLY A C 1
ATOM 663 O O . GLY A 1 83 ? 5.137 -11.551 -14.429 1.00 94.94 83 GLY A O 1
ATOM 664 N N . ILE A 1 84 ? 3.276 -12.781 -14.794 1.00 96.50 84 ILE A N 1
ATOM 665 C CA . ILE A 1 84 ? 2.928 -13.044 -13.395 1.00 96.50 84 ILE A CA 1
ATOM 666 C C . ILE A 1 84 ? 3.147 -14.536 -13.138 1.00 96.50 84 ILE A C 1
ATOM 668 O O . ILE A 1 84 ? 2.501 -15.372 -13.768 1.00 96.50 84 ILE A O 1
ATOM 672 N N . MET A 1 85 ? 4.086 -14.865 -12.247 1.00 95.56 85 MET A N 1
ATOM 673 C CA . MET A 1 85 ? 4.260 -16.238 -11.758 1.00 95.56 85 MET A CA 1
ATOM 674 C C . MET A 1 85 ? 3.294 -16.510 -10.604 1.00 95.56 85 MET A C 1
ATOM 676 O O . MET A 1 85 ? 2.532 -17.466 -10.666 1.00 95.56 85 MET A O 1
ATOM 680 N N . ASP A 1 86 ? 3.298 -15.616 -9.615 1.00 95.94 86 ASP A N 1
ATOM 681 C CA . ASP A 1 86 ? 2.370 -15.575 -8.490 1.00 95.94 86 ASP A CA 1
ATOM 682 C C . ASP A 1 86 ? 1.873 -14.126 -8.335 1.00 95.94 86 ASP A C 1
ATOM 684 O O . ASP A 1 86 ? 2.683 -13.203 -8.504 1.00 95.94 86 ASP A O 1
ATOM 688 N N . PRO A 1 87 ? 0.577 -13.899 -8.047 1.00 97.25 87 PRO A N 1
ATOM 689 C CA . PRO A 1 87 ? 0.072 -12.571 -7.724 1.00 97.25 87 PRO A CA 1
ATOM 690 C C . PRO A 1 87 ? 0.743 -11.998 -6.473 1.00 97.25 87 PRO A C 1
ATOM 692 O O . PRO A 1 87 ? 1.111 -12.736 -5.557 1.00 97.25 87 PRO A O 1
ATOM 695 N N . ILE A 1 88 ? 0.849 -10.676 -6.417 1.00 98.12 88 ILE A N 1
ATOM 696 C CA . ILE A 1 88 ? 1.228 -9.943 -5.209 1.00 98.12 88 ILE A CA 1
ATOM 697 C C . ILE A 1 88 ? -0.030 -9.481 -4.477 1.00 98.12 88 ILE A C 1
ATOM 699 O O . ILE A 1 88 ? -1.017 -9.089 -5.099 1.00 98.12 88 ILE A O 1
ATOM 703 N N . THR A 1 89 ? -0.008 -9.527 -3.147 1.00 98.50 89 THR A N 1
ATOM 704 C CA . THR A 1 89 ? -1.191 -9.261 -2.326 1.00 98.50 89 THR A CA 1
ATOM 705 C C . THR A 1 89 ? -0.983 -8.129 -1.329 1.00 98.50 89 THR A C 1
ATOM 707 O O . THR A 1 89 ? 0.132 -7.826 -0.899 1.00 98.50 89 THR A O 1
ATOM 710 N N . ALA A 1 90 ? -2.094 -7.509 -0.942 1.00 98.69 90 ALA A N 1
ATOM 711 C CA . ALA A 1 90 ? -2.217 -6.754 0.293 1.00 98.69 90 ALA A CA 1
ATOM 712 C C . ALA A 1 90 ? -3.091 -7.555 1.258 1.00 98.69 90 ALA A C 1
ATOM 714 O O . ALA A 1 90 ? -4.125 -8.078 0.854 1.00 98.69 90 ALA A O 1
ATOM 715 N N . THR A 1 91 ? -2.694 -7.659 2.522 1.00 98.62 91 THR A N 1
ATOM 716 C CA . THR A 1 91 ? -3.482 -8.293 3.584 1.00 98.62 91 THR A CA 1
ATOM 717 C C . THR A 1 91 ? -3.564 -7.358 4.778 1.00 98.62 91 THR A C 1
ATOM 719 O O . THR A 1 91 ? -2.540 -7.050 5.393 1.00 98.62 91 THR A O 1
ATOM 722 N N . ALA A 1 92 ? -4.775 -6.933 5.124 1.00 98.56 92 ALA A N 1
ATOM 723 C CA . ALA A 1 92 ? -5.041 -6.109 6.291 1.00 98.56 92 ALA A CA 1
ATOM 724 C C . ALA A 1 92 ? -5.561 -6.954 7.455 1.00 98.56 92 ALA A C 1
ATOM 726 O O . ALA A 1 92 ? -6.382 -7.853 7.282 1.00 98.56 92 ALA A O 1
ATOM 727 N N . LEU A 1 93 ? -5.093 -6.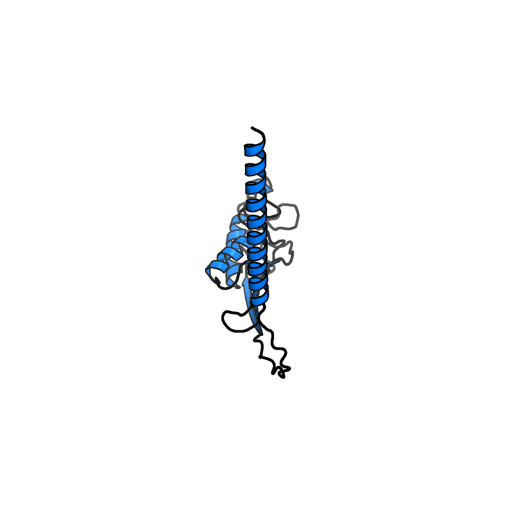627 8.655 1.00 98.62 93 LEU A N 1
ATOM 728 C CA . LEU A 1 93 ? -5.584 -7.116 9.934 1.00 98.62 93 LEU A CA 1
ATOM 729 C C . LEU A 1 93 ? -6.104 -5.919 10.732 1.00 98.62 93 LEU A C 1
ATOM 731 O O . LEU A 1 93 ? -5.323 -5.067 11.160 1.00 98.62 93 LEU A O 1
ATOM 735 N N . ALA A 1 94 ? -7.413 -5.878 10.947 1.00 98.00 94 ALA A N 1
ATOM 736 C CA . ALA A 1 94 ? -8.073 -4.939 11.835 1.00 98.00 94 ALA A CA 1
ATOM 737 C C . ALA A 1 94 ? -8.163 -5.534 13.245 1.00 98.00 94 ALA A C 1
ATOM 739 O O . ALA A 1 94 ? -8.575 -6.683 13.430 1.00 98.00 94 ALA A O 1
ATOM 740 N N . ILE A 1 95 ? -7.774 -4.738 14.237 1.00 97.56 95 ILE A N 1
ATOM 741 C CA . ILE A 1 95 ? -7.771 -5.101 15.653 1.00 97.56 95 ILE A CA 1
ATOM 742 C C . ILE A 1 95 ? -8.552 -4.034 16.412 1.00 97.56 95 ILE A C 1
ATOM 744 O O . ILE A 1 95 ? -8.205 -2.853 16.351 1.00 97.56 95 ILE A O 1
ATOM 748 N N . GLU A 1 96 ? -9.565 -4.453 17.164 1.00 96.50 96 GLU A N 1
ATOM 749 C CA . GLU A 1 96 ? -10.312 -3.589 18.074 1.00 96.50 96 GLU A CA 1
ATOM 750 C C . GLU A 1 96 ? -10.249 -4.141 19.500 1.00 96.50 96 GLU A C 1
ATOM 752 O O . GLU A 1 96 ? -10.474 -5.327 19.738 1.00 96.50 96 GLU A O 1
ATOM 757 N N . SER A 1 97 ? -9.943 -3.269 20.460 1.00 95.56 97 SER A N 1
ATOM 758 C CA . SER A 1 97 ? -9.908 -3.595 21.884 1.00 95.56 97 SER A CA 1
ATOM 759 C C . SER A 1 97 ? -10.742 -2.599 22.686 1.00 95.56 97 SER A C 1
ATOM 761 O O . SER A 1 97 ? -10.515 -1.387 22.625 1.00 95.56 97 SER A O 1
ATOM 763 N N . GLY A 1 98 ? -11.691 -3.114 23.464 1.00 92.25 98 GLY A N 1
ATOM 764 C CA . GLY A 1 98 ? -12.639 -2.332 24.253 1.00 92.25 98 GLY A CA 1
ATOM 765 C C . GLY A 1 98 ? -14.036 -2.323 23.634 1.00 92.25 98 GLY A C 1
ATOM 766 O O . GLY A 1 98 ? -14.386 -3.191 22.841 1.00 92.25 98 GLY A O 1
ATOM 767 N N . MET A 1 99 ? -14.863 -1.355 24.029 1.00 87.56 99 MET A N 1
ATOM 768 C CA . MET A 1 99 ? -16.260 -1.270 23.595 1.00 87.56 99 MET A CA 1
ATOM 769 C C . MET A 1 99 ? -16.640 0.146 23.165 1.00 87.56 99 MET A C 1
ATOM 771 O O . MET A 1 99 ? -16.184 1.140 23.737 1.00 87.56 99 MET A O 1
ATOM 775 N N . GLY A 1 100 ? -17.545 0.218 22.187 1.00 85.12 100 GLY A N 1
ATOM 776 C CA . GLY A 1 100 ? -18.177 1.455 21.741 1.00 85.12 100 GLY A CA 1
ATOM 777 C C . GLY A 1 100 ? -17.195 2.451 21.123 1.00 85.12 100 GLY A C 1
ATOM 778 O O . GLY A 1 100 ? -16.164 2.089 20.570 1.00 85.12 100 GLY A O 1
ATOM 779 N N . SER A 1 101 ? -17.508 3.740 21.229 1.00 86.38 101 SER A N 1
ATOM 780 C CA . SER A 1 101 ? -16.690 4.811 20.644 1.00 86.38 101 SER A CA 1
ATOM 781 C C . SER A 1 101 ? -15.324 4.998 21.316 1.00 86.38 101 SER A C 1
ATOM 783 O O . SER A 1 101 ? -14.479 5.699 20.773 1.00 86.38 101 SER A O 1
ATOM 785 N N . SER A 1 102 ? -15.108 4.412 22.498 1.00 88.00 102 SER A N 1
ATOM 786 C CA . SER A 1 102 ? -13.840 4.462 23.240 1.00 88.00 102 SER A CA 1
ATOM 787 C C . SER A 1 102 ? -12.904 3.286 22.952 1.00 88.00 102 SER A C 1
ATOM 789 O O . SER A 1 102 ? -11.832 3.208 23.548 1.00 88.00 102 SER A O 1
ATOM 791 N N . SER A 1 103 ? -13.304 2.353 22.085 1.00 92.62 103 SER A N 1
ATOM 792 C CA . SER A 1 103 ? -12.459 1.232 21.672 1.00 92.62 103 SER A CA 1
ATOM 793 C C . SER A 1 103 ? -11.165 1.732 21.016 1.00 92.62 103 SER A C 1
ATOM 795 O O . SER A 1 103 ? -11.213 2.639 20.180 1.00 92.62 103 SER A O 1
ATOM 797 N N . ASN A 1 104 ? -10.040 1.082 21.289 1.00 94.88 104 ASN A N 1
ATOM 798 C CA . ASN A 1 104 ? -8.820 1.294 20.517 1.00 94.88 104 ASN A CA 1
ATOM 799 C C . ASN A 1 104 ? -8.888 0.463 19.237 1.00 94.88 104 ASN A C 1
ATOM 801 O O . ASN A 1 104 ? -9.100 -0.746 19.315 1.00 94.88 104 ASN A O 1
ATOM 805 N N . LYS A 1 105 ? -8.691 1.107 18.085 1.00 96.38 105 LYS A N 1
ATOM 806 C CA . LYS A 1 105 ? -8.683 0.469 16.765 1.00 96.38 105 LYS A CA 1
ATOM 807 C C . LYS A 1 105 ? -7.323 0.648 16.100 1.00 96.38 105 LYS A C 1
ATOM 809 O O . LYS A 1 105 ? -6.782 1.755 16.133 1.00 96.38 105 LYS A O 1
ATOM 814 N N . THR A 1 106 ? -6.818 -0.420 15.492 1.00 97.88 106 THR A N 1
ATOM 815 C CA . THR A 1 106 ? -5.555 -0.456 14.745 1.00 97.88 106 THR A CA 1
ATOM 816 C C . THR A 1 106 ? -5.726 -1.307 13.494 1.00 97.88 106 THR A C 1
ATOM 818 O O . THR A 1 106 ? -6.361 -2.358 13.547 1.00 97.88 106 THR A O 1
ATOM 821 N N . ILE A 1 107 ? -5.116 -0.881 12.388 1.00 98.38 107 ILE A N 1
ATOM 822 C CA . ILE A 1 107 ? -5.057 -1.645 11.140 1.00 98.38 107 ILE A CA 1
ATOM 823 C C . ILE A 1 107 ? -3.591 -1.901 10.803 1.00 98.38 107 ILE A C 1
ATOM 825 O O . ILE A 1 107 ? -2.782 -0.974 10.743 1.00 98.38 107 ILE A O 1
ATOM 829 N N . MET A 1 108 ? -3.238 -3.162 10.582 1.00 98.50 108 MET A N 1
ATOM 830 C CA . MET A 1 108 ? -1.915 -3.574 10.118 1.00 98.50 108 MET A CA 1
ATOM 831 C C . MET A 1 108 ? -2.038 -4.175 8.725 1.00 98.50 108 MET A C 1
ATOM 833 O O . MET A 1 108 ? -2.712 -5.181 8.553 1.00 98.50 108 MET A O 1
ATOM 837 N N . ILE A 1 109 ? -1.367 -3.584 7.744 1.00 98.62 109 ILE A N 1
ATOM 838 C CA . ILE A 1 109 ? -1.433 -3.983 6.341 1.00 98.62 109 ILE A CA 1
ATOM 839 C C . ILE A 1 109 ? -0.066 -4.516 5.924 1.00 98.62 109 ILE A C 1
ATOM 841 O O . ILE A 1 109 ? 0.921 -3.779 5.946 1.00 98.62 109 ILE A O 1
ATOM 845 N N . SER A 1 110 ? -0.000 -5.796 5.569 1.00 98.50 110 SER A N 1
ATOM 846 C CA . SER A 1 110 ? 1.158 -6.398 4.909 1.00 98.50 110 SER A CA 1
ATOM 847 C C . SER A 1 110 ? 0.971 -6.337 3.401 1.00 98.50 110 SER A C 1
ATOM 849 O O . SER A 1 110 ? -0.111 -6.655 2.915 1.00 98.50 110 SER A O 1
ATOM 851 N N . VAL A 1 111 ? 1.993 -5.907 2.669 1.00 98.50 111 VAL A N 1
ATOM 852 C CA . VAL A 1 111 ? 1.951 -5.802 1.208 1.00 98.50 111 VAL A CA 1
ATOM 853 C C . VAL A 1 111 ? 3.173 -6.457 0.582 1.00 98.50 111 VAL A C 1
ATOM 855 O O . VAL A 1 111 ? 4.305 -6.293 1.048 1.00 98.50 111 VAL A O 1
ATOM 858 N N . ASP A 1 112 ? 2.946 -7.175 -0.510 1.00 98.31 112 ASP A N 1
ATOM 859 C CA . ASP A 1 112 ? 3.991 -7.828 -1.290 1.00 98.31 112 ASP A CA 1
ATOM 860 C C . ASP A 1 112 ? 4.748 -6.826 -2.165 1.00 98.31 112 ASP A C 1
ATOM 862 O O . ASP A 1 112 ? 4.616 -6.786 -3.385 1.00 98.31 112 ASP A O 1
ATOM 866 N N . LEU A 1 113 ? 5.560 -5.995 -1.512 1.00 97.62 113 LEU A N 1
ATOM 867 C CA . LEU A 1 113 ? 6.417 -4.982 -2.121 1.00 97.62 113 LEU A CA 1
ATOM 868 C C . LEU A 1 113 ? 7.852 -5.090 -1.597 1.00 97.62 113 LEU A C 1
ATOM 870 O O . LEU A 1 113 ? 8.120 -5.742 -0.586 1.00 97.62 113 LEU A O 1
ATOM 874 N N . CYS A 1 114 ? 8.784 -4.407 -2.263 1.00 95.75 114 CYS A N 1
ATOM 875 C CA . CYS A 1 114 ? 10.165 -4.305 -1.791 1.00 95.75 114 CYS A CA 1
ATOM 876 C C . CYS A 1 114 ? 10.259 -3.406 -0.545 1.00 95.75 114 CYS A C 1
ATOM 878 O O . CYS A 1 114 ? 10.831 -3.787 0.469 1.00 95.75 114 CYS A O 1
ATOM 880 N N . VAL A 1 115 ? 9.664 -2.215 -0.573 1.00 94.12 115 VAL A N 1
ATOM 881 C CA . VAL A 1 115 ? 9.724 -1.246 0.534 1.00 94.12 115 VAL A CA 1
ATOM 882 C C . VAL A 1 115 ? 8.419 -0.461 0.625 1.00 94.12 115 VAL A C 1
ATOM 884 O O . VAL A 1 115 ? 7.677 -0.376 -0.353 1.00 94.12 115 VAL A O 1
ATOM 887 N N . ILE A 1 116 ? 8.154 0.138 1.788 1.00 94.75 116 ILE A N 1
ATOM 888 C CA . ILE A 1 116 ? 7.096 1.140 1.951 1.00 94.75 116 ILE A CA 1
ATOM 889 C C . ILE A 1 116 ? 7.742 2.518 1.891 1.00 94.75 116 ILE A C 1
ATOM 891 O O . ILE A 1 116 ? 8.404 2.927 2.844 1.00 94.75 116 ILE A O 1
ATOM 895 N N . PHE A 1 117 ? 7.530 3.239 0.793 1.00 91.81 117 PHE A N 1
ATOM 896 C CA . PHE A 1 117 ? 7.947 4.633 0.711 1.00 91.81 117 PHE A CA 1
ATOM 897 C C . PHE A 1 117 ? 7.075 5.497 1.616 1.00 91.81 117 PHE A C 1
ATOM 899 O O . PHE A 1 117 ? 5.843 5.401 1.604 1.00 91.81 117 PHE A O 1
ATOM 906 N N . ASP A 1 118 ? 7.739 6.333 2.407 1.00 89.12 118 ASP A N 1
ATOM 907 C CA . ASP A 1 118 ? 7.133 7.116 3.480 1.00 89.12 118 ASP A CA 1
ATOM 908 C C . ASP A 1 118 ? 7.487 8.617 3.403 1.00 89.12 118 ASP A C 1
ATOM 910 O O . ASP A 1 118 ? 7.193 9.377 4.333 1.00 89.12 118 ASP A O 1
ATOM 914 N N . GLY A 1 119 ? 8.137 9.013 2.299 1.00 83.81 119 GLY A N 1
ATOM 915 C CA . GLY A 1 119 ? 8.555 10.376 1.969 1.00 83.81 119 GLY A CA 1
ATOM 916 C C . GLY A 1 119 ? 9.803 10.875 2.704 1.00 83.81 119 GLY A C 1
ATOM 917 O O . GLY A 1 119 ? 10.241 11.998 2.456 1.00 83.81 119 GLY A O 1
ATOM 918 N N . LYS A 1 120 ? 10.395 10.102 3.630 1.00 83.25 120 LYS A N 1
ATOM 919 C CA . LYS A 1 120 ? 11.560 10.573 4.405 1.00 83.25 120 LYS A CA 1
ATOM 920 C C . LYS A 1 120 ? 12.890 10.434 3.678 1.00 83.25 120 LYS A C 1
ATOM 922 O O . LYS A 1 120 ? 13.814 11.181 3.992 1.00 83.25 120 LYS A O 1
ATOM 927 N N . GLU A 1 121 ? 13.004 9.467 2.776 1.00 71.50 121 GLU A N 1
ATOM 928 C CA . GLU A 1 121 ? 14.266 9.145 2.098 1.00 71.50 121 GLU A CA 1
ATOM 929 C C . GLU A 1 121 ? 14.507 10.029 0.870 1.00 71.50 121 GLU A C 1
ATOM 931 O O . GLU A 1 121 ? 15.632 10.458 0.624 1.00 71.50 121 GLU A O 1
ATOM 936 N N . ASP A 1 122 ? 13.442 10.341 0.137 1.00 68.50 122 ASP A N 1
ATOM 937 C CA . ASP A 1 122 ? 13.445 11.092 -1.119 1.00 68.50 122 ASP A CA 1
ATOM 938 C C . ASP A 1 122 ? 12.852 12.507 -0.982 1.00 68.50 122 ASP A C 1
ATOM 940 O O . ASP A 1 122 ? 12.998 13.327 -1.886 1.00 68.50 122 ASP A O 1
ATOM 944 N N . GLY A 1 123 ? 12.237 12.836 0.162 1.00 66.81 123 GLY A N 1
ATOM 945 C CA . GLY A 1 123 ? 11.580 14.130 0.388 1.00 66.81 123 GLY A CA 1
ATOM 946 C C . GLY A 1 123 ? 10.286 14.294 -0.414 1.00 66.81 123 GLY A C 1
ATOM 947 O O . GLY A 1 123 ? 9.794 15.413 -0.578 1.00 66.81 123 GLY A O 1
ATOM 948 N N . ALA A 1 124 ? 9.759 13.186 -0.924 1.00 72.81 124 ALA A N 1
ATOM 949 C CA . ALA A 1 124 ? 8.698 13.164 -1.901 1.00 72.81 124 ALA A CA 1
ATOM 950 C C . ALA A 1 124 ? 7.332 13.464 -1.255 1.00 72.81 124 ALA A C 1
ATOM 952 O O . ALA A 1 124 ? 6.952 12.878 -0.236 1.00 72.81 124 ALA A O 1
ATOM 953 N N . ALA A 1 125 ? 6.583 14.406 -1.842 1.00 70.31 125 ALA A N 1
ATOM 954 C CA . ALA A 1 125 ? 5.325 14.893 -1.268 1.00 70.31 125 ALA A CA 1
ATOM 955 C C . ALA A 1 125 ? 4.192 13.851 -1.326 1.00 70.31 125 ALA A C 1
ATOM 957 O O . ALA A 1 125 ? 3.324 13.841 -0.454 1.00 70.31 125 ALA A O 1
ATOM 958 N N . SER A 1 126 ? 4.205 12.976 -2.336 1.00 79.69 126 SER A N 1
ATOM 959 C CA . SER A 1 126 ? 3.326 11.805 -2.426 1.00 79.69 126 SER A CA 1
ATOM 960 C C . SER A 1 126 ? 4.132 10.531 -2.193 1.00 79.69 126 SER A C 1
ATOM 962 O O . SER A 1 126 ? 5.204 10.365 -2.767 1.00 79.69 126 SER A O 1
ATOM 964 N N . ASN A 1 127 ? 3.635 9.636 -1.345 1.00 92.38 127 ASN A N 1
ATOM 965 C CA . ASN A 1 127 ? 4.255 8.345 -1.060 1.00 92.38 127 ASN A CA 1
ATOM 966 C C . ASN A 1 127 ? 3.177 7.319 -0.699 1.00 92.38 127 ASN A C 1
ATOM 968 O O . ASN A 1 127 ? 2.053 7.685 -0.351 1.00 92.38 127 ASN A O 1
ATOM 972 N N . LEU A 1 128 ? 3.523 6.032 -0.772 1.00 95.06 128 LEU A N 1
ATOM 973 C CA . LEU A 1 128 ? 2.574 4.934 -0.577 1.00 95.06 128 LEU A CA 1
ATOM 974 C C . LEU A 1 128 ? 1.878 4.997 0.786 1.00 95.06 128 LEU A C 1
ATOM 976 O O . LEU A 1 128 ? 0.656 4.870 0.862 1.00 95.06 128 LEU A O 1
ATOM 980 N N . ARG A 1 129 ? 2.643 5.218 1.864 1.00 95.56 129 ARG A N 1
ATOM 981 C CA . ARG A 1 129 ? 2.090 5.264 3.224 1.00 95.56 129 ARG A CA 1
ATOM 982 C C . ARG A 1 129 ? 1.045 6.363 3.356 1.00 95.56 129 ARG A C 1
ATOM 984 O O . ARG A 1 129 ? -0.042 6.120 3.879 1.00 95.56 129 ARG A O 1
ATOM 991 N N . ASP A 1 130 ? 1.396 7.569 2.933 1.00 94.38 130 ASP A N 1
ATOM 992 C CA . ASP A 1 130 ? 0.549 8.734 3.140 1.00 94.38 130 ASP A CA 1
ATOM 993 C C . ASP A 1 130 ? -0.652 8.715 2.183 1.00 94.38 130 ASP A C 1
ATOM 995 O O . ASP A 1 130 ? -1.752 9.043 2.618 1.00 94.38 130 ASP A O 1
ATOM 999 N N . ASN A 1 131 ? -0.505 8.220 0.945 1.00 94.94 131 ASN A N 1
ATOM 1000 C CA . ASN A 1 131 ? -1.633 8.018 0.025 1.00 94.94 131 ASN A CA 1
ATOM 1001 C C . ASN A 1 131 ? -2.670 7.041 0.599 1.00 94.94 131 ASN A C 1
ATOM 1003 O O . ASN A 1 131 ? -3.843 7.396 0.705 1.00 94.94 131 ASN A O 1
ATOM 1007 N N . VAL A 1 132 ? -2.245 5.850 1.039 1.00 96.94 132 VAL A N 1
ATOM 1008 C CA . VAL A 1 132 ? -3.149 4.855 1.647 1.00 96.94 132 VAL A CA 1
ATOM 1009 C C . VAL A 1 132 ? -3.838 5.427 2.887 1.00 96.94 132 VAL A C 1
ATOM 1011 O O . VAL A 1 132 ? -5.053 5.311 3.037 1.00 96.94 132 VAL A O 1
ATOM 1014 N N . ARG A 1 133 ? -3.088 6.102 3.767 1.00 97.00 133 ARG A N 1
ATOM 1015 C CA . ARG A 1 133 ? -3.651 6.729 4.974 1.00 97.00 133 ARG A CA 1
ATOM 1016 C C . ARG A 1 133 ? -4.640 7.847 4.667 1.00 97.00 133 ARG A C 1
ATOM 1018 O O . ARG A 1 133 ? -5.616 7.983 5.399 1.00 97.00 133 ARG A O 1
ATOM 1025 N N . ASN A 1 134 ? -4.389 8.646 3.632 1.00 95.25 134 ASN A N 1
ATOM 1026 C CA . ASN A 1 134 ? -5.286 9.725 3.231 1.00 95.25 134 ASN A CA 1
ATOM 1027 C C . ASN A 1 134 ? -6.613 9.166 2.713 1.00 95.25 134 ASN A C 1
ATOM 1029 O O . ASN A 1 134 ? -7.657 9.617 3.173 1.00 95.25 134 ASN A O 1
ATOM 1033 N N . ILE A 1 135 ? -6.569 8.144 1.851 1.00 95.62 135 ILE A N 1
ATOM 1034 C CA . ILE A 1 135 ? -7.772 7.474 1.337 1.00 95.62 135 ILE A CA 1
ATOM 1035 C C . ILE A 1 135 ? -8.565 6.843 2.493 1.00 95.62 135 ILE A C 1
ATOM 1037 O O . ILE A 1 135 ? -9.756 7.106 2.644 1.00 95.62 135 ILE A O 1
ATOM 1041 N N . LEU A 1 136 ? -7.906 6.078 3.372 1.00 96.75 136 LEU A N 1
ATOM 1042 C CA . LEU A 1 136 ? -8.587 5.414 4.491 1.00 96.75 136 LEU A CA 1
ATOM 1043 C C . LEU A 1 136 ? -9.143 6.385 5.531 1.00 96.75 136 LEU A C 1
ATOM 1045 O O . LEU A 1 136 ? -10.131 6.081 6.184 1.00 96.75 136 LEU A O 1
ATOM 1049 N N . LYS A 1 137 ? -8.555 7.570 5.693 1.00 95.88 137 LYS A N 1
ATOM 1050 C CA . LYS A 1 137 ? -9.098 8.589 6.597 1.00 95.88 137 LYS A CA 1
ATOM 1051 C C . LYS A 1 137 ? -10.453 9.126 6.123 1.00 95.88 137 LYS A C 1
ATOM 1053 O O . LYS A 1 137 ? -11.245 9.576 6.949 1.00 95.88 137 LYS A O 1
ATOM 1058 N N . GLU A 1 138 ? -10.710 9.110 4.817 1.00 94.06 138 GLU A N 1
ATOM 1059 C CA . GLU A 1 138 ? -11.999 9.521 4.258 1.00 94.06 138 GLU A CA 1
ATOM 1060 C C . GLU A 1 138 ? -13.088 8.469 4.514 1.00 94.06 138 GLU A C 1
ATOM 1062 O O . GLU A 1 138 ? -14.223 8.840 4.815 1.00 94.06 138 GLU A O 1
ATOM 1067 N N . SER A 1 139 ? -12.747 7.176 4.441 1.00 93.62 139 SER A N 1
ATOM 1068 C CA . SER A 1 139 ? -13.690 6.067 4.650 1.00 93.62 139 SER A CA 1
ATOM 1069 C C . SER A 1 139 ? -13.839 5.628 6.113 1.00 93.62 139 SER A C 1
ATOM 1071 O O . SER A 1 139 ? -14.930 5.216 6.503 1.00 93.62 139 SER A O 1
ATOM 1073 N N . LEU A 1 140 ? -12.781 5.748 6.921 1.00 95.12 140 LEU A N 1
ATOM 1074 C CA . LEU A 1 140 ? -12.688 5.314 8.323 1.00 95.12 140 LEU A CA 1
ATOM 1075 C C . LEU A 1 140 ? -12.244 6.478 9.237 1.00 95.12 140 LEU A C 1
ATOM 1077 O O . LEU A 1 140 ? -11.189 6.408 9.880 1.00 95.12 140 LEU A O 1
ATOM 1081 N N . PRO A 1 141 ? -13.009 7.587 9.309 1.00 94.38 141 PRO A N 1
ATOM 1082 C CA . PRO A 1 141 ? -12.607 8.796 10.035 1.00 94.38 141 PRO A CA 1
ATOM 1083 C C . PRO A 1 141 ? -12.441 8.600 11.552 1.00 94.38 141 PRO A C 1
ATOM 1085 O O . PRO A 1 141 ? -11.832 9.438 12.220 1.00 94.38 141 PRO A O 1
ATOM 1088 N N . GLU A 1 142 ? -12.986 7.524 12.118 1.00 93.12 142 GLU A N 1
ATOM 1089 C CA . GLU A 1 142 ? -12.845 7.150 13.523 1.00 93.12 142 GLU A CA 1
ATOM 1090 C C . GLU A 1 142 ? -11.493 6.505 13.864 1.00 93.12 142 GLU A C 1
ATOM 1092 O O . GLU A 1 142 ? -11.171 6.382 15.048 1.00 93.12 142 GLU A O 1
ATOM 1097 N N . ILE A 1 143 ? -10.708 6.096 12.860 1.00 95.69 143 ILE A N 1
ATOM 1098 C CA . ILE A 1 143 ? -9.381 5.505 13.045 1.00 95.69 143 ILE A CA 1
ATOM 1099 C C . ILE A 1 143 ? -8.323 6.573 12.735 1.00 95.69 143 ILE A C 1
ATOM 1101 O O . ILE A 1 143 ? -8.183 6.998 11.586 1.00 95.69 143 ILE A O 1
ATOM 1105 N N . PRO A 1 144 ? -7.537 7.015 13.731 1.00 95.69 144 PRO A N 1
ATOM 1106 C CA . PRO A 1 144 ? -6.426 7.924 13.483 1.00 95.69 144 PRO A CA 1
ATOM 1107 C C . PRO A 1 144 ? -5.413 7.304 12.508 1.00 95.69 144 PRO A C 1
ATOM 1109 O O . PRO A 1 144 ? -5.063 6.130 12.630 1.00 95.69 144 PRO A O 1
ATOM 1112 N N . SER A 1 145 ? -4.903 8.077 11.546 1.00 96.00 145 SER A N 1
ATOM 1113 C CA . SER A 1 145 ? -3.989 7.563 10.510 1.00 96.00 145 SER A CA 1
ATOM 1114 C C . SER A 1 145 ? -2.702 6.955 11.089 1.00 96.00 145 SER A C 1
ATOM 1116 O O . SER A 1 145 ? -2.103 6.061 10.492 1.00 96.00 145 SER A O 1
ATOM 1118 N N . GLU A 1 146 ? -2.272 7.410 12.266 1.00 96.06 146 GLU A N 1
ATOM 1119 C CA . GLU A 1 146 ? -1.151 6.858 13.027 1.00 96.06 146 GLU A CA 1
ATOM 1120 C C . GLU A 1 146 ? -1.381 5.421 13.522 1.00 96.06 146 GLU A C 1
ATOM 1122 O O . GLU 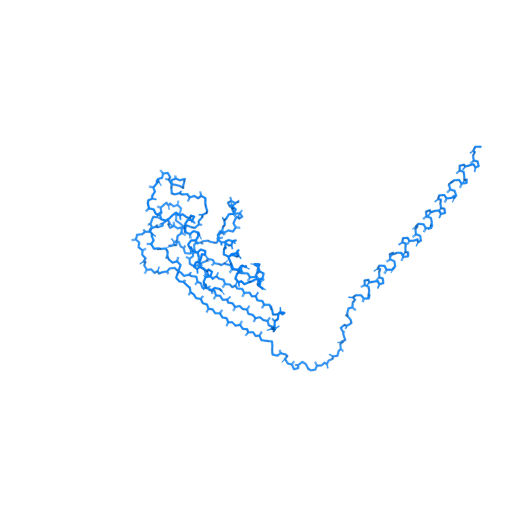A 1 146 ? -0.410 4.731 13.824 1.00 96.06 146 GLU A O 1
ATOM 1127 N N . HIS A 1 147 ? -2.632 4.958 13.568 1.00 97.88 147 HIS A N 1
ATOM 1128 C CA . HIS A 1 147 ? -2.999 3.584 13.910 1.00 97.88 147 HIS A CA 1
ATOM 1129 C C . HIS A 1 147 ? -3.104 2.670 12.678 1.00 97.88 147 HIS A C 1
ATOM 1131 O O . HIS A 1 147 ? -3.446 1.496 12.809 1.00 97.88 147 HIS A O 1
ATOM 1137 N N . ILE A 1 148 ? -2.807 3.188 11.484 1.00 98.06 148 ILE A N 1
ATOM 1138 C CA . ILE A 1 148 ? -2.753 2.418 10.240 1.00 98.06 148 ILE A CA 1
ATOM 1139 C C . ILE A 1 148 ? -1.282 2.187 9.894 1.00 98.06 148 ILE A C 1
ATOM 1141 O O . ILE A 1 148 ? -0.548 3.122 9.551 1.00 98.06 148 ILE A O 1
ATOM 1145 N N . PHE A 1 149 ? -0.834 0.942 9.999 1.00 97.62 149 PHE A N 1
ATOM 1146 C CA . PHE A 1 149 ? 0.549 0.530 9.781 1.00 97.62 149 PHE A CA 1
ATOM 1147 C C . PHE A 1 149 ? 0.665 -0.238 8.474 1.00 97.62 149 PHE A C 1
ATOM 1149 O O . PHE A 1 149 ? -0.090 -1.174 8.244 1.00 97.62 149 PHE A O 1
ATOM 1156 N N . LEU A 1 150 ? 1.644 0.120 7.647 1.00 97.94 150 LEU A N 1
ATOM 1157 C CA . LEU A 1 150 ? 1.975 -0.611 6.428 1.00 97.94 150 LEU A CA 1
ATOM 1158 C C . LEU A 1 150 ? 3.339 -1.280 6.612 1.00 97.94 150 LEU A C 1
ATOM 1160 O O . LEU A 1 150 ? 4.274 -0.652 7.112 1.00 97.94 150 LEU A O 1
ATOM 1164 N N . ASN A 1 151 ? 3.456 -2.540 6.203 1.00 97.56 151 ASN A N 1
ATOM 1165 C CA . ASN A 1 151 ? 4.712 -3.281 6.147 1.00 97.56 151 ASN A CA 1
ATOM 1166 C C . ASN A 1 151 ? 4.866 -3.953 4.782 1.00 97.56 151 ASN A C 1
ATOM 1168 O O . ASN A 1 151 ? 3.889 -4.429 4.217 1.00 97.56 151 ASN A O 1
ATOM 1172 N N . ALA A 1 152 ? 6.094 -3.986 4.270 1.00 97.62 152 ALA A N 1
ATOM 1173 C CA . ALA A 1 152 ? 6.429 -4.672 3.030 1.00 97.62 152 ALA A CA 1
ATOM 1174 C C . ALA A 1 152 ? 7.062 -6.034 3.341 1.00 97.62 152 ALA A C 1
ATOM 1176 O O . ALA A 1 152 ? 7.855 -6.140 4.280 1.00 97.62 152 ALA A O 1
ATOM 1177 N N . THR A 1 153 ? 6.774 -7.055 2.532 1.00 98.31 153 THR A N 1
ATOM 1178 C CA . THR A 1 153 ? 7.430 -8.372 2.653 1.00 98.31 153 THR A CA 1
ATOM 1179 C C . THR A 1 153 ? 8.889 -8.367 2.195 1.00 98.31 153 THR A C 1
ATOM 1181 O O . THR A 1 153 ? 9.618 -9.325 2.447 1.00 98.31 153 THR A O 1
ATOM 1184 N N . HIS A 1 154 ? 9.334 -7.274 1.571 1.00 97.19 154 HIS A N 1
ATOM 1185 C CA . HIS A 1 154 ? 10.665 -7.109 0.996 1.00 97.19 154 HIS A CA 1
ATOM 1186 C C . HIS A 1 154 ? 10.934 -8.057 -0.181 1.00 97.19 154 HIS A C 1
ATOM 1188 O O . HIS A 1 154 ? 12.042 -8.557 -0.375 1.00 97.19 154 HIS A O 1
ATOM 1194 N N . THR A 1 155 ? 9.908 -8.307 -0.998 1.00 97.06 155 THR A N 1
ATOM 1195 C CA . THR A 1 155 ? 10.067 -9.064 -2.242 1.00 97.06 155 THR A CA 1
ATOM 1196 C C . THR A 1 155 ? 10.746 -8.218 -3.323 1.00 97.06 155 THR A C 1
ATOM 1198 O O . THR A 1 155 ? 10.394 -7.063 -3.557 1.00 97.06 155 THR A O 1
ATOM 1201 N N . HIS A 1 156 ? 11.716 -8.811 -4.022 1.00 96.31 156 HIS A N 1
ATOM 1202 C CA . HIS A 1 156 ? 12.422 -8.195 -5.156 1.00 96.31 156 HIS A CA 1
ATOM 1203 C C . HIS A 1 156 ? 11.781 -8.560 -6.511 1.00 96.31 156 HIS A C 1
ATOM 1205 O O . HIS A 1 156 ? 12.438 -8.536 -7.553 1.00 96.31 156 HIS A O 1
ATOM 1211 N N . ALA A 1 157 ? 10.517 -8.988 -6.484 1.00 95.56 157 ALA A N 1
ATOM 1212 C CA . ALA A 1 157 ? 9.735 -9.386 -7.653 1.00 95.56 157 ALA A CA 1
ATOM 1213 C C . ALA A 1 157 ? 8.450 -8.551 -7.816 1.00 95.56 157 ALA A C 1
ATOM 1215 O O . ALA A 1 157 ? 7.580 -8.918 -8.598 1.00 95.56 157 ALA A O 1
ATOM 1216 N N . ALA A 1 158 ? 8.341 -7.437 -7.088 1.00 96.88 158 ALA A N 1
ATOM 1217 C CA . ALA A 1 158 ? 7.196 -6.534 -7.111 1.00 96.88 158 ALA A CA 1
ATOM 1218 C C . ALA A 1 158 ? 7.493 -5.231 -7.881 1.00 96.88 158 ALA A C 1
ATOM 1220 O O . ALA A 1 158 ? 8.669 -4.910 -8.104 1.00 96.88 158 ALA A O 1
ATOM 1221 N N . PRO A 1 159 ? 6.455 -4.466 -8.272 1.00 95.25 159 PRO A N 1
ATOM 1222 C CA . PRO A 1 159 ? 6.614 -3.198 -8.972 1.00 95.25 159 PRO A CA 1
ATOM 1223 C C . PRO A 1 159 ? 7.453 -2.181 -8.185 1.00 95.25 159 PRO A C 1
ATOM 1225 O O . PRO A 1 159 ? 7.396 -2.101 -6.954 1.00 95.25 159 PRO A O 1
ATOM 1228 N N . LEU A 1 160 ? 8.199 -1.353 -8.909 1.00 92.81 160 LEU A N 1
ATOM 1229 C CA . LEU A 1 160 ? 8.724 -0.092 -8.410 1.00 92.81 160 LEU A CA 1
ATOM 1230 C C . LEU A 1 160 ? 7.562 0.881 -8.259 1.00 92.81 160 LEU A C 1
ATOM 1232 O O . LEU A 1 160 ? 6.925 1.258 -9.235 1.00 92.81 160 LEU A O 1
ATOM 1236 N N . ILE A 1 161 ? 7.319 1.285 -7.020 1.00 91.19 161 ILE A N 1
ATOM 1237 C CA . ILE A 1 161 ? 6.276 2.232 -6.649 1.00 91.19 161 ILE A CA 1
ATOM 1238 C C . ILE A 1 161 ? 6.970 3.492 -6.162 1.00 91.19 161 ILE A C 1
ATOM 1240 O O . ILE A 1 161 ? 7.603 3.469 -5.113 1.00 91.19 161 ILE A O 1
ATOM 1244 N N . ASN A 1 162 ? 6.897 4.571 -6.928 1.00 84.19 162 ASN A N 1
ATOM 1245 C CA . ASN A 1 162 ? 7.530 5.847 -6.602 1.00 84.19 162 ASN A CA 1
ATOM 1246 C C . ASN A 1 162 ? 6.769 6.962 -7.330 1.00 84.19 162 ASN A C 1
ATOM 1248 O O . ASN A 1 162 ? 6.197 6.720 -8.383 1.00 84.19 162 ASN A O 1
ATOM 1252 N N . ASN A 1 163 ? 6.724 8.167 -6.784 1.00 77.44 163 ASN A N 1
ATOM 1253 C CA . ASN A 1 163 ? 5.947 9.266 -7.349 1.00 77.44 163 ASN A CA 1
ATOM 1254 C C . ASN A 1 163 ? 6.678 10.074 -8.443 1.00 77.44 163 ASN A C 1
ATOM 1256 O O . ASN A 1 163 ? 5.999 10.727 -9.230 1.00 77.44 163 ASN A O 1
ATOM 1260 N N . ASP A 1 164 ? 8.011 10.019 -8.521 1.00 68.00 164 ASP A N 1
ATOM 1261 C CA . ASP A 1 164 ? 8.779 11.057 -9.224 1.00 68.00 164 ASP A CA 1
ATOM 1262 C C . ASP A 1 164 ? 9.619 10.542 -10.398 1.00 68.00 164 ASP A C 1
ATOM 1264 O O . ASP A 1 164 ? 10.031 11.331 -11.242 1.00 68.00 164 ASP A O 1
ATOM 1268 N N . ILE A 1 165 ? 9.854 9.230 -10.508 1.00 71.06 165 ILE A N 1
ATOM 1269 C CA . ILE A 1 165 ? 10.836 8.714 -11.468 1.00 71.06 165 ILE A CA 1
ATOM 1270 C C . ILE A 1 165 ? 10.163 7.893 -12.569 1.00 71.06 165 ILE A C 1
ATOM 1272 O O . ILE A 1 165 ? 9.728 6.764 -12.348 1.00 71.06 165 ILE A O 1
ATOM 1276 N N . ASN A 1 166 ? 10.124 8.437 -13.787 1.00 77.56 166 ASN A N 1
ATOM 1277 C CA . ASN A 1 166 ? 9.796 7.654 -14.980 1.00 77.56 166 ASN A CA 1
ATOM 1278 C C . ASN A 1 166 ? 11.027 6.867 -15.482 1.00 77.56 166 ASN A C 1
ATOM 1280 O O . ASN A 1 166 ? 12.162 7.104 -15.067 1.00 77.56 166 ASN A O 1
ATOM 1284 N N . SER A 1 167 ? 10.811 5.906 -16.381 1.00 81.12 167 SER A N 1
ATOM 1285 C CA . SER A 1 167 ? 11.874 5.043 -16.922 1.00 81.12 167 SER A CA 1
ATOM 1286 C C . SER A 1 167 ? 12.994 5.827 -17.619 1.00 81.12 167 SER A C 1
ATOM 1288 O O . SER A 1 167 ? 14.169 5.473 -17.476 1.00 81.12 167 SER A O 1
ATOM 1290 N N . LEU A 1 168 ? 12.653 6.923 -18.304 1.00 83.62 168 LEU A N 1
ATOM 1291 C CA . LEU A 1 168 ? 13.617 7.795 -18.969 1.00 83.62 168 LEU A CA 1
ATOM 1292 C C . LEU A 1 168 ? 14.547 8.485 -17.964 1.00 83.62 168 LEU A C 1
ATOM 1294 O O . LEU A 1 168 ? 15.750 8.548 -18.196 1.00 83.62 168 LEU A O 1
ATOM 1298 N N . GLU A 1 169 ? 14.021 8.970 -16.845 1.00 82.06 169 GLU A N 1
ATOM 1299 C CA . GLU A 1 169 ? 14.814 9.613 -15.797 1.00 82.06 169 GLU A CA 1
ATOM 1300 C C . GLU A 1 169 ? 15.643 8.602 -14.994 1.00 82.06 169 GLU A C 1
ATOM 1302 O O . GLU A 1 169 ? 16.834 8.824 -14.778 1.00 82.06 169 GLU A O 1
ATOM 1307 N N . ALA A 1 170 ? 15.055 7.461 -14.617 1.00 79.44 170 ALA A N 1
ATOM 1308 C CA . ALA A 1 170 ? 15.768 6.414 -13.880 1.00 79.44 170 ALA A CA 1
ATOM 1309 C C . ALA A 1 170 ? 16.898 5.774 -14.695 1.00 79.44 170 ALA A C 1
ATOM 1311 O O . ALA A 1 170 ? 17.954 5.446 -14.149 1.00 79.44 170 ALA A O 1
ATOM 1312 N N . TYR A 1 171 ? 16.654 5.523 -15.985 1.00 83.94 171 TYR A N 1
ATOM 1313 C CA . TYR A 1 171 ? 17.463 4.589 -16.771 1.00 83.94 171 TYR A CA 1
ATOM 1314 C C . TYR A 1 171 ? 17.892 5.121 -18.140 1.00 83.94 171 TYR A C 1
ATOM 1316 O O . TYR A 1 171 ? 18.603 4.424 -18.864 1.00 83.94 171 TYR A O 1
ATOM 1324 N N . GLY A 1 172 ? 17.497 6.340 -18.511 1.00 86.56 172 GLY A N 1
ATOM 1325 C CA . GLY A 1 172 ? 17.849 6.948 -19.795 1.00 86.56 172 GLY A CA 1
ATOM 1326 C C . GLY A 1 172 ? 17.111 6.354 -20.996 1.00 86.56 172 GLY A C 1
ATOM 1327 O O . GLY A 1 172 ? 17.503 6.621 -22.131 1.00 86.56 172 GLY A O 1
ATOM 1328 N N . ILE A 1 173 ? 16.073 5.540 -20.770 1.00 85.56 173 ILE A N 1
ATOM 1329 C CA . ILE A 1 173 ? 15.301 4.861 -21.816 1.00 85.56 173 ILE A CA 1
ATOM 1330 C C . ILE A 1 173 ? 13.813 5.025 -21.523 1.00 85.56 173 ILE A C 1
ATOM 1332 O O . ILE A 1 173 ? 13.362 4.696 -20.430 1.00 85.56 173 ILE A O 1
ATOM 1336 N N . ASP A 1 174 ? 13.062 5.488 -22.518 1.00 88.75 174 ASP A N 1
ATOM 1337 C CA . ASP A 1 174 ? 11.603 5.524 -22.466 1.00 88.75 174 ASP A CA 1
ATOM 1338 C C . ASP A 1 174 ? 11.033 4.122 -22.732 1.00 88.75 174 ASP A C 1
ATOM 1340 O O . ASP A 1 174 ? 11.390 3.467 -23.716 1.00 88.75 174 ASP A O 1
ATOM 1344 N N . LEU A 1 175 ? 10.190 3.644 -21.822 1.00 88.75 175 LEU A N 1
ATOM 1345 C CA . LEU A 1 175 ? 9.630 2.294 -21.832 1.00 88.75 175 LEU A CA 1
ATOM 1346 C C . LEU A 1 175 ? 8.105 2.393 -21.799 1.00 88.75 175 LEU A C 1
ATOM 1348 O O . LEU A 1 175 ? 7.562 3.096 -20.952 1.00 88.75 175 LEU A O 1
ATOM 1352 N N . ASP A 1 176 ? 7.429 1.640 -22.669 1.00 91.69 176 ASP A N 1
ATOM 1353 C CA . ASP A 1 176 ? 5.965 1.516 -22.685 1.00 91.69 176 ASP A CA 1
ATOM 1354 C C . ASP A 1 176 ? 5.503 0.554 -21.579 1.00 91.69 176 ASP A C 1
ATOM 1356 O O . ASP A 1 176 ? 5.303 -0.644 -21.790 1.00 91.69 176 ASP A O 1
ATOM 1360 N N . ILE A 1 177 ? 5.457 1.076 -20.356 1.00 93.25 177 ILE A N 1
ATOM 1361 C CA . ILE A 1 177 ? 5.143 0.358 -19.119 1.00 93.25 177 ILE A CA 1
ATOM 1362 C C . ILE A 1 177 ? 4.218 1.219 -18.256 1.00 93.25 177 ILE A C 1
ATOM 1364 O O . ILE A 1 177 ? 4.180 2.438 -18.416 1.00 93.25 177 ILE A O 1
ATOM 1368 N N . MET A 1 178 ? 3.520 0.612 -17.295 1.00 94.06 178 MET A N 1
ATOM 1369 C CA . MET A 1 178 ? 2.908 1.388 -16.216 1.00 94.06 178 MET A CA 1
ATOM 1370 C C . MET A 1 178 ? 4.034 2.030 -15.397 1.00 94.06 178 MET A C 1
ATOM 1372 O O . MET A 1 178 ? 4.927 1.346 -14.883 1.00 94.06 178 MET A O 1
ATOM 1376 N N . SER A 1 179 ? 4.023 3.358 -15.332 1.00 92.38 179 SER A N 1
ATOM 1377 C CA . SER A 1 179 ? 5.043 4.135 -14.634 1.00 92.38 179 SER A CA 1
ATOM 1378 C C . SER A 1 179 ? 5.000 3.883 -13.121 1.00 92.38 179 SER A C 1
ATOM 1380 O O . SER A 1 179 ? 3.966 3.468 -12.589 1.00 92.38 179 SER A O 1
ATOM 1382 N N . PRO A 1 180 ? 6.095 4.146 -12.385 1.00 92.25 180 PRO A N 1
ATOM 1383 C CA . PRO A 1 180 ? 6.093 4.001 -10.931 1.00 92.25 180 PRO A CA 1
ATOM 1384 C C . PRO A 1 180 ? 5.015 4.819 -10.210 1.00 92.25 180 PRO A C 1
ATOM 1386 O O . PRO A 1 180 ? 4.515 4.369 -9.176 1.00 92.25 180 PRO A O 1
ATOM 1389 N N . SER A 1 181 ? 4.629 5.979 -10.753 1.00 91.25 181 SER A N 1
ATOM 1390 C CA . SER A 1 181 ? 3.591 6.840 -10.177 1.00 91.25 181 SER A CA 1
ATOM 1391 C C . SER A 1 181 ? 2.188 6.309 -10.465 1.00 91.25 181 SER A C 1
ATOM 1393 O O . SER A 1 181 ? 1.351 6.282 -9.568 1.00 91.25 181 SER A O 1
ATOM 1395 N N . GLU A 1 182 ? 1.943 5.777 -11.663 1.00 93.44 182 GLU A N 1
ATOM 1396 C CA . GLU A 1 182 ? 0.708 5.034 -11.945 1.00 93.44 182 GLU A CA 1
ATOM 1397 C C . GLU A 1 182 ? 0.609 3.773 -11.073 1.00 93.44 182 GLU A C 1
ATOM 1399 O O . GLU A 1 182 ? -0.462 3.479 -10.545 1.00 93.44 182 GLU A O 1
ATOM 1404 N N . CYS A 1 183 ? 1.725 3.063 -10.848 1.00 95.12 183 CYS A N 1
ATOM 1405 C CA . CYS A 1 183 ? 1.768 1.935 -9.913 1.00 95.12 183 CYS A CA 1
ATOM 1406 C C . CYS A 1 183 ? 1.434 2.382 -8.486 1.00 95.12 183 CYS A C 1
ATOM 1408 O O . CYS A 1 183 ? 0.709 1.682 -7.783 1.00 95.12 183 CYS A O 1
ATOM 1410 N N . LEU A 1 184 ? 1.945 3.540 -8.052 1.00 94.81 184 LEU A N 1
ATOM 1411 C CA . LEU A 1 184 ? 1.625 4.125 -6.752 1.00 94.81 184 LEU A CA 1
ATOM 1412 C C . LEU A 1 184 ? 0.124 4.358 -6.599 1.00 94.81 184 LEU A C 1
ATOM 1414 O O . LEU A 1 184 ? -0.443 3.935 -5.592 1.00 94.81 184 LEU A O 1
ATOM 1418 N N . GLU A 1 185 ? -0.522 4.998 -7.569 1.00 94.31 185 GLU A N 1
ATOM 1419 C CA . GLU A 1 185 ? -1.965 5.255 -7.527 1.00 94.31 185 GLU A CA 1
ATOM 1420 C C . GLU A 1 185 ? -2.777 3.952 -7.550 1.00 94.31 185 GLU A C 1
ATOM 1422 O O . GLU A 1 185 ? -3.629 3.737 -6.683 1.00 94.31 185 GLU A O 1
ATOM 1427 N N . PHE A 1 186 ? -2.459 3.052 -8.485 1.00 95.69 186 PHE A N 1
ATOM 1428 C CA . PHE A 1 186 ? -3.138 1.769 -8.666 1.00 95.69 186 PHE A CA 1
ATOM 1429 C C . PHE A 1 186 ? -3.064 0.897 -7.407 1.00 95.69 186 PHE A C 1
ATOM 1431 O O . PHE A 1 186 ? -4.090 0.482 -6.865 1.00 95.69 186 PHE A O 1
ATOM 1438 N N . VAL A 1 187 ? -1.852 0.667 -6.894 1.00 96.75 187 VAL A N 1
ATOM 1439 C CA . VAL A 1 187 ? -1.632 -0.172 -5.712 1.00 96.75 187 VAL A CA 1
ATOM 1440 C C . VAL A 1 187 ? -2.205 0.483 -4.454 1.00 96.75 187 VAL A C 1
ATOM 1442 O O . VAL A 1 187 ? -2.781 -0.223 -3.629 1.00 96.75 187 VAL A O 1
ATOM 1445 N N . SER A 1 188 ? -2.122 1.814 -4.305 1.00 96.56 188 SER A N 1
ATOM 1446 C CA . SER A 1 188 ? -2.741 2.504 -3.158 1.00 96.56 188 SER A CA 1
ATOM 1447 C C . SER A 1 188 ? -4.249 2.263 -3.107 1.00 96.56 188 SER A C 1
ATOM 1449 O O . SER A 1 188 ? -4.773 1.955 -2.038 1.00 96.56 188 SER A O 1
ATOM 1451 N N . SER A 1 189 ? -4.930 2.362 -4.255 1.00 95.94 189 SER A N 1
ATOM 1452 C CA . SER A 1 189 ? -6.371 2.117 -4.352 1.00 95.94 189 SER A CA 1
ATOM 1453 C C . SER A 1 189 ? -6.723 0.699 -3.903 1.00 95.94 189 SER A C 1
ATOM 1455 O O . SER A 1 189 ? -7.550 0.527 -3.010 1.00 95.94 189 SER A O 1
ATOM 1457 N N . LEU A 1 190 ? -6.050 -0.316 -4.450 1.00 97.38 190 LEU A N 1
ATOM 1458 C CA . LEU A 1 190 ? -6.357 -1.715 -4.139 1.00 97.38 190 LEU A CA 1
ATOM 1459 C C . LEU A 1 190 ? -6.005 -2.101 -2.697 1.00 97.38 190 LEU A C 1
ATOM 1461 O O . LEU A 1 190 ? -6.732 -2.867 -2.070 1.00 97.38 190 LEU A O 1
ATOM 1465 N N . ILE A 1 191 ? -4.935 -1.533 -2.126 1.00 97.88 191 ILE A N 1
ATOM 1466 C CA . ILE A 1 191 ? -4.635 -1.701 -0.697 1.00 97.88 191 ILE A CA 1
ATOM 1467 C C . ILE A 1 191 ? -5.815 -1.222 0.154 1.00 97.88 191 ILE A C 1
ATOM 1469 O O . ILE A 1 191 ? -6.174 -1.888 1.126 1.00 97.88 191 ILE A O 1
ATOM 1473 N N . THR A 1 192 ? -6.427 -0.086 -0.190 1.00 97.00 192 THR A N 1
ATOM 1474 C CA . THR A 1 192 ? -7.510 0.478 0.629 1.00 97.00 192 THR A CA 1
ATOM 1475 C C . THR A 1 192 ? -8.790 -0.351 0.614 1.00 97.00 192 THR A C 1
ATOM 1477 O O . THR A 1 192 ? -9.556 -0.264 1.562 1.00 97.00 192 THR A O 1
ATOM 1480 N N . GLU A 1 193 ? -8.988 -1.222 -0.378 1.00 95.00 193 GLU A N 1
ATOM 1481 C CA . GLU A 1 193 ? -10.123 -2.157 -0.411 1.00 95.00 193 GLU A CA 1
ATOM 1482 C C . GLU A 1 193 ? -10.016 -3.273 0.643 1.00 95.00 193 GLU A C 1
ATOM 1484 O O . GLU A 1 193 ? -10.993 -3.972 0.911 1.00 95.00 193 GLU A O 1
ATOM 1489 N N . THR A 1 194 ? -8.837 -3.455 1.251 1.00 92.19 194 THR A N 1
ATOM 1490 C CA . THR A 1 194 ? -8.611 -4.481 2.285 1.00 92.19 194 THR A CA 1
ATOM 1491 C C . THR A 1 194 ? -8.968 -4.029 3.701 1.00 92.19 194 THR A C 1
ATOM 1493 O O . THR A 1 194 ? -9.049 -4.875 4.591 1.00 92.19 194 THR A O 1
ATOM 1496 N N . ALA A 1 195 ? -9.157 -2.728 3.925 1.00 82.31 195 ALA A N 1
ATOM 1497 C CA . ALA A 1 195 ? -9.324 -2.110 5.241 1.00 82.31 195 ALA A CA 1
ATOM 1498 C C . ALA A 1 195 ? -10.736 -1.542 5.421 1.00 82.31 195 ALA A C 1
ATOM 1500 O O . ALA A 1 195 ? -11.299 -1.765 6.516 1.00 82.31 195 ALA A O 1
#

Secondary structure (DSSP, 8-state):
-HHHHHHHHHHHHHHHHHHHHHHHHHHHHHHHHHHHTS----------------EEEEEEEEE---SS-BBBSSSSS--B----SS--EEEEEEEEESSGGG-EEEEEEEESSS----STTT--SS-HHHHHHHHHHHH-TTS-GGGEEEEE---TTSB---SS--HHHHHSS--SSB-HHHHHHHHHHHHHTT-